Protein AF-0000000067132249 (afdb_homodimer)

InterPro domains:
  IPR003599 Immunoglobulin domain subtype [SM00409] (1-93)
  IPR007110 Immunoglobulin-like domain [PS50835] (1-91)
  IPR013106 Immunoglobulin V-set domain [PF07686] (3-87)
  IPR013783 Immunoglobulin-like fold [G3DSA:2.60.40.10] (1-95)
  IPR036179 Immunoglobulin-like domain superfamily [SSF48726] (2-93)

Foldseek 3Di:
DEADEDEQQCKDKDKDFQVQPDQFWKWKAAQVRDTQDIRNHGDDPPPQWDFPDDDNTMTMIMGGRDHQVRWDKMKMWGPDVDIDID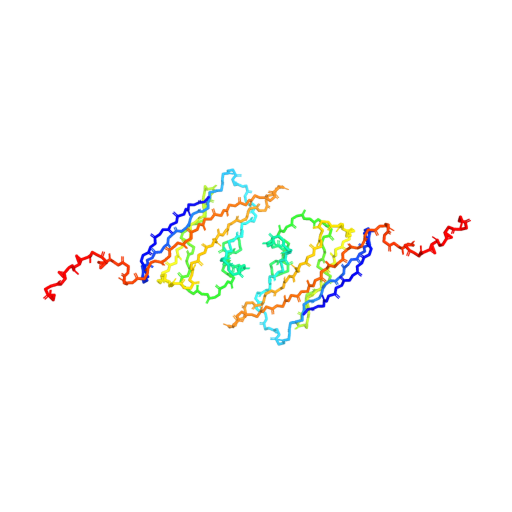IYTYHYHYVVPPPPPPPPDDD/DEADEDEQQCKDKDKDFQVQPDQFWKWKAAQVRDTQDISNHGDDPPPQWDFPDDDNTMTMIMGGRDHQVRWDKMKMWGPDPDIDIDIYTYHYHYVVPPPPPPPPPPD

Structure (mmCIF, N/CA/C/O backbone):
data_AF-0000000067132249-model_v1
#
loop_
_entity.id
_entity.type
_entity.pdbx_description
1 polymer 'Ig-like domain-containing protein'
#
loop_
_atom_site.group_PDB
_atom_site.id
_atom_site.type_symbol
_atom_site.label_atom_id
_atom_site.label_alt_id
_atom_site.label_comp_id
_atom_site.label_asym_id
_atom_site.label_entity_id
_atom_site.label_seq_id
_atom_site.pdbx_PDB_ins_code
_atom_site.Cartn_x
_atom_site.Car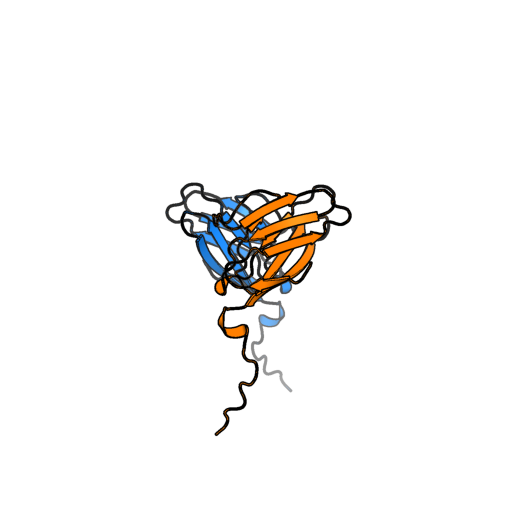tn_y
_atom_site.Cartn_z
_atom_site.occupancy
_atom_site.B_iso_or_equiv
_atom_site.auth_seq_id
_atom_site.auth_comp_id
_atom_site.auth_asym_id
_atom_site.auth_atom_id
_atom_site.pdbx_PDB_model_num
ATOM 1 N N . ALA A 1 1 ? 12.602 8.414 7.77 1 83.69 1 ALA A N 1
ATOM 2 C CA . ALA A 1 1 ? 11.516 9.391 7.77 1 83.69 1 ALA A CA 1
ATOM 3 C C . ALA A 1 1 ? 11.305 9.977 9.164 1 83.69 1 ALA A C 1
ATOM 5 O O . ALA A 1 1 ? 11.719 9.383 10.164 1 83.69 1 ALA A O 1
ATOM 6 N N . ASP A 1 2 ? 10.766 11.172 9.195 1 88.75 2 ASP A N 1
ATOM 7 C CA . ASP A 1 2 ? 10.727 11.891 10.469 1 88.75 2 ASP A CA 1
ATOM 8 C C . ASP A 1 2 ? 9.461 11.547 11.25 1 88.75 2 ASP A C 1
ATOM 10 O O . ASP A 1 2 ? 8.398 11.328 10.656 1 88.75 2 ASP A O 1
ATOM 14 N N . ASN A 1 3 ? 9.656 11.383 12.609 1 97.75 3 ASN A N 1
ATOM 15 C CA . ASN A 1 3 ? 8.508 11.328 13.508 1 97.75 3 ASN A CA 1
ATOM 16 C C . ASN A 1 3 ? 7.988 12.727 13.836 1 97.75 3 ASN A C 1
ATOM 18 O O . ASN A 1 3 ? 8.773 13.656 14.039 1 97.75 3 ASN A O 1
ATOM 22 N N . VAL A 1 4 ? 6.684 12.852 13.961 1 98.69 4 VAL A N 1
ATOM 23 C CA . VAL A 1 4 ? 6.07 14.164 14.148 1 98.69 4 VAL A CA 1
ATOM 24 C C . VAL A 1 4 ? 4.992 14.086 15.227 1 98.69 4 VAL A C 1
ATOM 26 O O . VAL A 1 4 ? 4.246 13.102 15.297 1 98.69 4 VAL A O 1
ATOM 29 N N . THR A 1 5 ? 4.945 14.984 16.109 1 98.5 5 THR A N 1
ATOM 30 C CA . THR A 1 5 ? 3.883 15.141 17.094 1 98.5 5 THR A CA 1
ATOM 31 C C . THR A 1 5 ? 3.137 16.453 16.891 1 98.5 5 THR A C 1
ATOM 33 O O . THR A 1 5 ? 3.758 17.516 16.766 1 98.5 5 THR A O 1
ATOM 36 N N . VAL A 1 6 ? 1.835 16.328 16.844 1 98.69 6 VAL A N 1
ATOM 37 C CA . VAL A 1 6 ? 1.037 17.547 16.688 1 98.69 6 VAL A CA 1
ATOM 38 C C . VAL A 1 6 ? -0.175 17.484 17.609 1 98.69 6 VAL A C 1
ATOM 40 O O . VAL A 1 6 ? -0.533 16.422 18.109 1 98.69 6 VAL A O 1
ATOM 43 N N . LEU A 1 7 ? -0.826 18.672 17.875 1 98.5 7 LEU A N 1
ATOM 44 C CA . LEU A 1 7 ? -2.117 18.703 18.547 1 98.5 7 LEU A CA 1
ATOM 45 C C . LEU A 1 7 ? -3.248 18.375 17.578 1 98.5 7 LEU A C 1
ATOM 47 O O . LEU A 1 7 ? -3.172 18.719 16.406 1 98.5 7 LEU A O 1
ATOM 51 N N . GLU A 1 8 ? -4.281 17.703 18.188 1 98.38 8 GLU A N 1
ATOM 52 C CA . GLU A 1 8 ? -5.48 17.516 17.375 1 98.38 8 GLU A CA 1
ATOM 53 C C . GLU A 1 8 ? -5.965 18.844 16.797 1 98.38 8 GLU A C 1
ATOM 55 O O . GLU A 1 8 ? -6.008 19.859 17.5 1 98.38 8 GLU A O 1
ATOM 60 N N . GLY A 1 9 ? -6.312 18.781 15.445 1 98.31 9 GLY A N 1
ATOM 61 C CA . GLY A 1 9 ? -6.785 20 14.789 1 98.31 9 GLY A CA 1
ATOM 62 C C . GLY A 1 9 ? -5.688 20.75 14.055 1 98.31 9 GLY A C 1
ATOM 63 O O . GLY A 1 9 ? -5.973 21.578 13.203 1 98.31 9 GLY A O 1
ATOM 64 N N . ASP A 1 10 ? -4.398 20.453 14.359 1 98.69 10 ASP A N 1
ATOM 65 C CA . ASP A 1 10 ? -3.275 21.141 13.734 1 98.69 10 ASP A CA 1
ATOM 66 C C . ASP A 1 10 ? -2.838 20.422 12.453 1 98.69 10 ASP A C 1
ATOM 68 O O . ASP A 1 10 ? -3.377 19.359 12.117 1 98.69 10 ASP A O 1
ATOM 72 N N . ALA A 1 11 ? -1.917 21.062 11.758 1 98.81 11 ALA A N 1
ATOM 73 C CA . ALA A 1 11 ? -1.348 20.453 10.555 1 98.81 11 ALA A CA 1
ATOM 74 C C . ALA A 1 11 ? -0.119 19.625 10.898 1 98.81 11 ALA A C 1
ATOM 76 O O . ALA A 1 11 ? 0.659 19.984 11.781 1 98.81 11 ALA A O 1
ATOM 77 N N . ALA A 1 12 ? 0.025 18.547 10.242 1 98.75 12 ALA A N 1
ATOM 78 C CA . ALA A 1 12 ? 1.216 17.703 10.32 1 98.75 12 ALA A CA 1
ATOM 79 C C . ALA A 1 12 ? 1.883 17.578 8.953 1 98.75 12 ALA A C 1
ATOM 81 O O . ALA A 1 12 ? 1.203 17.5 7.926 1 98.75 12 ALA A O 1
ATOM 82 N N . GLU A 1 13 ? 3.193 17.5 8.93 1 98.62 13 GLU A N 1
ATOM 83 C CA . GLU A 1 13 ? 3.945 17.266 7.703 1 98.62 13 GLU A CA 1
ATOM 84 C C . GLU A 1 13 ? 4.895 16.078 7.859 1 98.62 13 GLU A C 1
ATOM 86 O O . GLU A 1 13 ? 5.648 16 8.836 1 98.62 13 GLU A O 1
ATOM 91 N N . LEU A 1 14 ? 4.844 15.242 6.984 1 98.19 14 LEU A N 1
ATOM 92 C CA . LEU A 1 14 ? 5.723 14.078 6.953 1 98.19 14 LEU A CA 1
ATOM 93 C C . LEU A 1 14 ? 6.621 14.109 5.723 1 98.19 14 LEU A C 1
ATOM 95 O O . LEU A 1 14 ? 6.18 14.484 4.633 1 98.19 14 LEU A O 1
ATOM 99 N N . THR A 1 15 ? 7.852 13.688 5.91 1 97.88 15 THR A N 1
ATOM 100 C CA . THR A 1 15 ? 8.82 13.773 4.824 1 97.88 15 THR A CA 1
ATOM 101 C C . THR A 1 15 ? 9.484 12.422 4.586 1 97.88 15 THR A C 1
ATOM 103 O O . THR A 1 15 ? 9.914 11.758 5.535 1 97.88 15 THR A O 1
ATOM 106 N N . CYS A 1 16 ? 9.539 12.023 3.373 1 97 16 CYS A N 1
ATOM 107 C CA . CYS A 1 16 ? 10.367 10.914 2.895 1 97 16 CYS A CA 1
ATOM 108 C C . CYS A 1 16 ? 11.57 11.43 2.119 1 97 16 CYS A C 1
ATOM 110 O O . CYS A 1 16 ? 11.438 12.305 1.261 1 97 16 CYS A O 1
ATOM 112 N N . HIS A 1 17 ? 12.711 10.859 2.455 1 97.25 17 HIS A N 1
ATOM 113 C CA . HIS A 1 17 ? 13.93 11.289 1.781 1 97.25 17 HIS A CA 1
ATOM 114 C C . HIS A 1 17 ? 14.273 10.359 0.622 1 97.25 17 HIS A C 1
ATOM 116 O O . HIS A 1 17 ? 14.359 9.141 0.799 1 97.25 17 HIS A O 1
ATOM 122 N N . LEU A 1 18 ? 14.438 10.945 -0.596 1 95.94 18 LEU A N 1
ATOM 123 C CA . LEU A 1 18 ? 14.617 10.156 -1.811 1 95.94 18 LEU A CA 1
ATOM 124 C C . LEU A 1 18 ? 16.062 10.203 -2.279 1 95.94 18 LEU A C 1
ATOM 126 O O . LEU A 1 18 ? 16.344 10.5 -3.445 1 95.94 18 LEU A O 1
ATOM 130 N N . HIS A 1 19 ? 16.938 9.844 -1.439 1 90.25 19 HIS A N 1
ATOM 131 C CA . HIS A 1 19 ? 18.359 9.898 -1.767 1 90.25 19 HIS A CA 1
ATOM 132 C C . HIS A 1 19 ? 18.656 9.141 -3.053 1 90.25 19 HIS A C 1
ATOM 134 O O . HIS A 1 19 ? 18.484 7.918 -3.107 1 90.25 19 HIS A O 1
ATOM 140 N N . GLY A 1 20 ? 19.219 9.883 -4.125 1 89.56 20 GLY A N 1
ATOM 141 C CA . GLY A 1 20 ? 19.562 9.211 -5.371 1 89.56 20 GLY A CA 1
ATOM 142 C C . GLY A 1 20 ? 18.359 8.836 -6.203 1 89.56 20 GLY A C 1
ATOM 143 O O . GLY A 1 20 ? 18.375 7.832 -6.918 1 89.56 20 GLY A O 1
ATOM 144 N N . TYR A 1 21 ? 17.391 9.523 -6.016 1 95 21 TYR A N 1
ATOM 145 C CA . TYR A 1 21 ? 16.156 9.273 -6.746 1 95 21 TYR A CA 1
ATOM 146 C C . TYR A 1 21 ? 16.406 9.258 -8.25 1 95 21 TYR A C 1
ATOM 148 O O . TYR A 1 21 ? 17.031 10.18 -8.789 1 95 21 TYR A O 1
ATOM 156 N N . ASP A 1 22 ? 15.945 8.289 -9 1 95.25 22 ASP A N 1
ATOM 157 C CA . ASP A 1 22 ? 16.219 8.102 -10.422 1 95.25 22 ASP A CA 1
ATOM 158 C C . ASP A 1 22 ? 14.922 8.086 -11.234 1 95.25 22 ASP A C 1
ATOM 160 O O . ASP A 1 22 ? 14.891 7.566 -12.352 1 95.25 22 ASP A O 1
ATOM 164 N N . GLY A 1 23 ? 13.82 8.438 -10.688 1 95.69 23 GLY A N 1
ATOM 165 C CA . GLY A 1 23 ? 12.547 8.445 -11.391 1 95.69 23 GLY A CA 1
ATOM 166 C C . GLY A 1 23 ? 11.711 7.215 -11.109 1 95.69 23 GLY A C 1
ATOM 167 O O . GLY A 1 23 ? 10.648 7.031 -11.703 1 95.69 23 GLY A O 1
ATOM 168 N N . SER A 1 24 ? 12.227 6.422 -10.125 1 95.19 24 SER A N 1
ATOM 169 C CA . SER A 1 24 ? 11.477 5.219 -9.781 1 95.19 24 SER A CA 1
ATOM 170 C C . SER A 1 24 ? 10.156 5.57 -9.102 1 95.19 24 SER A C 1
ATOM 172 O O . SER A 1 24 ? 9.984 6.68 -8.594 1 95.19 24 SER A O 1
ATOM 174 N N . ILE A 1 25 ? 9.266 4.648 -9.117 1 96.56 25 ILE A N 1
ATOM 175 C CA . ILE A 1 25 ? 7.938 4.844 -8.539 1 96.56 25 ILE A CA 1
ATOM 176 C C . ILE A 1 25 ? 8.062 5.027 -7.027 1 96.56 25 ILE A C 1
ATOM 178 O O . ILE A 1 25 ? 8.82 4.309 -6.367 1 96.56 25 ILE A O 1
ATOM 182 N N . VAL A 1 26 ? 7.309 5.969 -6.516 1 97.62 26 VAL A N 1
ATOM 183 C CA . VAL A 1 26 ? 7.234 6.18 -5.07 1 97.62 26 VAL A CA 1
ATOM 184 C C . VAL A 1 26 ? 5.789 6.012 -4.602 1 97.62 26 VAL A C 1
ATOM 186 O O . VAL A 1 26 ? 4.863 6.559 -5.207 1 97.62 26 VAL A O 1
ATOM 189 N N . VAL A 1 27 ? 5.613 5.262 -3.539 1 98.19 27 VAL A N 1
ATOM 190 C CA . VAL A 1 27 ? 4.285 5.035 -2.973 1 98.19 27 VAL A CA 1
ATOM 191 C C . VAL A 1 27 ? 4.258 5.504 -1.52 1 98.19 27 VAL A C 1
ATOM 193 O O . VAL A 1 27 ? 5.18 5.219 -0.75 1 98.19 27 VAL A O 1
ATOM 196 N N . ILE A 1 28 ? 3.236 6.266 -1.131 1 98.38 28 ILE A N 1
ATOM 197 C CA . ILE A 1 28 ? 3.033 6.711 0.243 1 98.38 28 ILE A CA 1
ATOM 198 C C . ILE A 1 28 ? 1.812 6.016 0.838 1 98.38 28 ILE A C 1
ATOM 200 O O . ILE A 1 28 ? 0.737 6.012 0.233 1 98.38 28 ILE A O 1
ATOM 204 N N . GLN A 1 29 ? 1.984 5.465 2.027 1 98.5 29 GLN A N 1
ATOM 205 C CA . GLN A 1 29 ? 0.897 4.727 2.66 1 98.5 29 GLN A CA 1
ATOM 206 C C . GLN A 1 29 ? 0.656 5.215 4.086 1 98.5 29 GLN A C 1
ATOM 208 O O . GLN A 1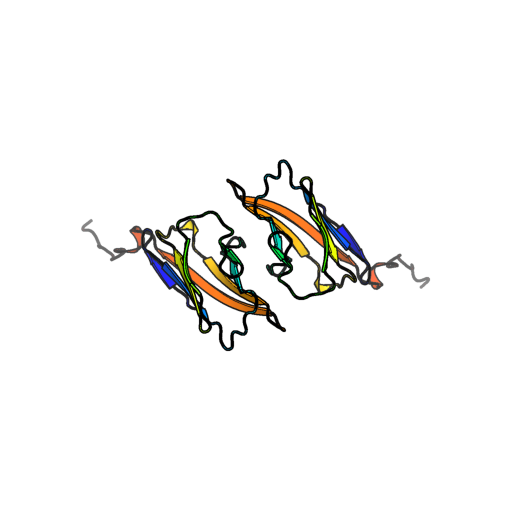 29 ? 1.596 5.613 4.777 1 98.5 29 GLN A O 1
ATOM 213 N N . ASN A 1 30 ? -0.613 5.121 4.461 1 98.19 30 ASN A N 1
ATOM 214 C CA . ASN A 1 30 ? -0.977 5.492 5.824 1 98.19 30 ASN A CA 1
ATOM 215 C C . ASN A 1 30 ? -0.987 4.281 6.75 1 98.19 30 ASN A C 1
ATOM 217 O O . ASN A 1 30 ? -0.672 3.168 6.328 1 98.19 30 ASN A O 1
ATOM 221 N N . PRO A 1 31 ? -1.273 4.52 8.023 1 97.25 31 PRO A N 1
ATOM 222 C CA . PRO A 1 31 ? -1.22 3.422 8.984 1 97.25 31 PRO A CA 1
ATOM 223 C C . PRO A 1 31 ? -2.191 2.291 8.656 1 97.25 31 PRO A C 1
ATOM 225 O O . PRO A 1 31 ? -1.951 1.138 9.016 1 97.25 31 PRO A O 1
ATOM 228 N N . ALA A 1 32 ? -3.26 2.594 7.98 1 95.5 32 ALA A N 1
ATOM 229 C CA . ALA A 1 32 ? -4.27 1.61 7.602 1 95.5 32 ALA A CA 1
ATOM 230 C C . ALA A 1 32 ? -3.877 0.888 6.316 1 95.5 32 ALA A C 1
ATOM 232 O O . ALA A 1 32 ? -4.695 0.19 5.711 1 95.5 32 ALA A O 1
ATOM 233 N N . ARG A 1 33 ? -2.699 1.09 5.848 1 94.31 33 ARG A N 1
ATOM 234 C CA . ARG A 1 33 ? -2.123 0.479 4.656 1 94.31 33 ARG A CA 1
ATOM 235 C C . ARG A 1 33 ? -2.822 0.975 3.395 1 94.31 33 ARG A C 1
ATOM 237 O O . ARG A 1 33 ? -2.789 0.31 2.357 1 94.31 33 ARG A O 1
ATOM 244 N N . GLN A 1 34 ? -3.482 2.027 3.502 1 97.06 34 GLN A N 1
ATOM 245 C CA . GLN A 1 34 ? -4.074 2.648 2.322 1 97.06 34 GLN A CA 1
ATOM 246 C C . GLN A 1 34 ? -3.055 3.516 1.589 1 97.06 34 GLN A C 1
ATOM 248 O O . GLN A 1 34 ? -2.27 4.227 2.219 1 97.06 34 GLN A O 1
ATOM 253 N N . THR A 1 35 ? -3.07 3.393 0.295 1 98 35 THR A N 1
ATOM 254 C CA . THR A 1 35 ? -2.195 4.238 -0.508 1 98 35 THR A CA 1
ATOM 255 C C . THR A 1 35 ? -2.715 5.672 -0.542 1 98 35 THR A C 1
ATOM 257 O O . THR A 1 35 ? -3.832 5.926 -0.998 1 98 35 THR A O 1
ATOM 260 N N . LEU A 1 36 ? -1.897 6.559 -0.075 1 97.88 36 LEU A N 1
ATOM 261 C CA . LEU A 1 36 ? -2.229 7.977 -0.155 1 97.88 36 LEU A CA 1
ATOM 262 C C . LEU A 1 36 ? -1.89 8.539 -1.532 1 97.88 36 LEU A C 1
ATOM 264 O O . LEU A 1 36 ? -2.746 9.133 -2.193 1 97.88 36 LEU A O 1
ATOM 268 N N . PHE A 1 37 ? -0.638 8.297 -2.008 1 97.94 37 PHE A N 1
ATOM 269 C CA . PHE A 1 37 ? -0.147 8.75 -3.303 1 97.94 37 PHE A CA 1
ATOM 270 C C . PHE A 1 37 ? 0.686 7.668 -3.979 1 97.94 37 PHE A C 1
ATOM 272 O O . PHE A 1 37 ? 1.464 6.977 -3.32 1 97.94 37 PHE A O 1
ATOM 279 N N . PHE A 1 38 ? 0.546 7.512 -5.223 1 98.12 38 PHE A N 1
ATOM 280 C CA . PHE A 1 38 ? 1.348 6.66 -6.094 1 98.12 38 PHE A CA 1
ATOM 281 C C . PHE A 1 38 ? 2.07 7.488 -7.145 1 98.12 38 PHE A C 1
ATOM 283 O O . PHE A 1 38 ? 1.452 7.965 -8.102 1 98.12 38 PHE A O 1
ATOM 290 N N . ASN A 1 39 ? 3.307 7.582 -6.934 1 97.56 39 ASN A N 1
ATOM 291 C CA . ASN A 1 39 ? 4.133 8.344 -7.859 1 97.56 39 ASN A CA 1
ATOM 292 C C . ASN A 1 39 ? 3.559 9.734 -8.109 1 97.56 39 ASN A C 1
ATOM 294 O O . ASN A 1 39 ? 3.453 10.172 -9.258 1 97.56 39 ASN A O 1
ATOM 298 N N . GLY A 1 40 ? 3.09 10.383 -7.047 1 96.62 40 GLY A N 1
ATOM 299 C CA . GLY A 1 40 ? 2.592 11.75 -7.117 1 96.62 40 GLY A CA 1
ATOM 300 C C . GLY A 1 40 ? 1.102 11.828 -7.387 1 96.62 40 GLY A C 1
ATOM 301 O O . GLY A 1 40 ? 0.492 12.891 -7.234 1 96.62 40 GLY A O 1
ATOM 302 N N . THR A 1 41 ? 0.502 10.766 -7.758 1 94.5 41 THR A N 1
ATOM 303 C CA . THR A 1 41 ? -0.926 10.727 -8.055 1 94.5 41 THR A CA 1
ATOM 304 C C . THR A 1 41 ? -1.723 10.328 -6.812 1 94.5 41 THR A C 1
ATOM 306 O O . THR A 1 41 ? -1.407 9.328 -6.16 1 94.5 41 THR A O 1
ATOM 309 N N . ARG A 1 42 ? -2.814 11.086 -6.566 1 95.69 42 ARG A N 1
ATOM 310 C CA . ARG A 1 42 ? -3.646 10.812 -5.402 1 95.69 42 ARG A CA 1
ATOM 311 C C . ARG A 1 42 ? -4.457 9.531 -5.594 1 95.69 42 ARG A C 1
ATOM 313 O O . ARG A 1 42 ? -5.145 9.375 -6.602 1 95.69 42 ARG A O 1
ATOM 320 N N . ALA A 1 43 ? -4.383 8.664 -4.621 1 95.81 43 ALA A N 1
ATOM 321 C CA . ALA A 1 43 ? -5.219 7.465 -4.641 1 95.81 43 ALA A CA 1
ATOM 322 C C . ALA A 1 43 ? -6.402 7.609 -3.689 1 95.81 43 ALA A C 1
ATOM 324 O O . ALA A 1 43 ? -7.559 7.488 -4.105 1 95.81 43 ALA A O 1
ATOM 325 N N . LEU A 1 44 ? -6.07 7.848 -2.398 1 95.94 44 LEU A N 1
ATOM 326 C CA . LEU A 1 44 ? -7.113 8.016 -1.392 1 95.94 44 LEU A CA 1
ATOM 327 C C . LEU A 1 44 ? -7.785 9.375 -1.524 1 95.94 44 LEU A C 1
ATOM 329 O O . LEU A 1 44 ? -7.109 10.406 -1.534 1 95.94 44 LEU A O 1
ATOM 333 N N . LYS A 1 45 ? -9.102 9.461 -1.55 1 93.06 45 LYS A N 1
ATOM 334 C CA . LYS A 1 45 ? -9.836 10.711 -1.754 1 93.06 45 LYS A CA 1
ATOM 335 C C . LYS A 1 45 ? -10.055 11.438 -0.433 1 93.06 45 LYS A C 1
ATOM 337 O O . LYS A 1 45 ? -11.164 11.891 -0.144 1 93.06 45 LYS A O 1
ATOM 342 N N . ASP A 1 46 ? -9.148 11.453 0.416 1 95.62 46 ASP A N 1
ATOM 343 C CA . ASP A 1 46 ? -9.125 12.289 1.614 1 95.62 46 ASP A CA 1
ATOM 344 C C . ASP A 1 46 ? -8.398 13.602 1.355 1 95.62 46 ASP A C 1
ATOM 346 O O . ASP A 1 46 ? -7.164 13.648 1.344 1 95.62 46 ASP A O 1
ATOM 350 N N . GLU A 1 47 ? -9.164 14.68 1.185 1 95.62 47 GLU A N 1
ATOM 351 C CA . GLU A 1 47 ? -8.648 15.969 0.723 1 95.62 47 GLU A CA 1
ATOM 352 C C . GLU A 1 47 ? -7.762 16.609 1.782 1 95.62 47 GLU A C 1
ATOM 354 O O . GLU A 1 47 ? -7.047 17.578 1.496 1 95.62 47 GLU A O 1
ATOM 359 N N . ARG A 1 48 ? -7.77 16.078 2.961 1 98.62 48 ARG A N 1
ATOM 360 C CA . ARG A 1 48 ? -6.918 16.641 4.004 1 98.62 48 ARG A CA 1
ATOM 361 C C . ARG A 1 48 ? -5.445 16.391 3.703 1 98.62 48 ARG A C 1
ATOM 363 O O . ARG A 1 48 ? -4.578 17.141 4.152 1 98.62 48 ARG A O 1
ATOM 370 N N . PHE A 1 49 ? -5.145 15.336 2.994 1 98.56 49 PHE A N 1
ATOM 371 C CA . PHE A 1 49 ? -3.771 15.055 2.594 1 98.56 49 PHE A CA 1
ATOM 372 C C . PHE A 1 49 ? -3.404 15.844 1.341 1 98.56 49 PHE A C 1
ATOM 374 O O . PHE A 1 49 ? -4.152 15.844 0.36 1 98.56 49 PHE A O 1
ATOM 381 N N . GLN A 1 50 ? -2.287 16.5 1.402 1 98.62 50 GLN A N 1
ATOM 382 C CA . GLN A 1 50 ? -1.77 17.25 0.257 1 98.62 50 GLN A CA 1
ATOM 383 C C . GLN A 1 50 ? -0.301 16.922 0.007 1 98.62 50 GLN A C 1
ATOM 385 O O . GLN A 1 50 ? 0.497 16.859 0.945 1 98.62 50 GLN A O 1
ATOM 390 N N . LEU A 1 51 ? 0.022 16.625 -1.202 1 98.5 51 LEU A N 1
ATOM 391 C CA . LEU A 1 51 ? 1.423 16.5 -1.589 1 98.5 51 LEU A CA 1
ATOM 392 C C . LEU A 1 51 ? 2.07 17.859 -1.768 1 98.5 51 LEU A C 1
ATOM 394 O O . LEU A 1 51 ? 1.862 18.516 -2.789 1 98.5 51 LEU A O 1
ATOM 398 N N . LEU A 1 52 ? 2.865 18.234 -0.833 1 98.56 52 LEU A N 1
ATOM 399 C CA . LEU A 1 52 ? 3.459 19.562 -0.845 1 98.56 52 LEU A CA 1
ATOM 400 C C . LEU A 1 52 ? 4.66 19.625 -1.784 1 98.56 52 LEU A C 1
ATOM 402 O O . LEU A 1 52 ? 4.957 20.672 -2.359 1 98.56 52 LEU A O 1
ATOM 406 N N . GLU A 1 53 ? 5.344 18.516 -1.813 1 98.31 53 GLU A N 1
ATOM 407 C CA . GLU A 1 53 ? 6.574 18.453 -2.592 1 98.31 53 GLU A CA 1
ATOM 408 C C . GLU A 1 53 ? 6.848 17.031 -3.078 1 98.31 53 GLU A C 1
ATOM 410 O O . GLU A 1 53 ? 6.637 16.062 -2.342 1 98.31 53 GLU A O 1
ATOM 415 N N . PHE A 1 54 ? 7.285 16.906 -4.258 1 98.25 54 PHE A N 1
ATOM 416 C CA . PHE A 1 54 ? 7.855 15.695 -4.848 1 98.25 54 PHE A CA 1
ATOM 417 C C . PHE A 1 54 ? 9.031 16.047 -5.758 1 98.25 54 PHE A C 1
ATOM 419 O O . PHE A 1 54 ? 8.836 16.422 -6.91 1 98.25 54 PHE A O 1
ATOM 426 N N . SER A 1 55 ? 10.188 15.82 -5.301 1 97.19 55 SER A N 1
ATOM 427 C CA . SER A 1 55 ? 11.391 16.219 -6.02 1 97.19 55 SER A CA 1
ATOM 428 C C . SER A 1 55 ? 12.438 15.109 -6.004 1 97.19 55 SER A C 1
ATOM 430 O O . SER A 1 55 ? 12.164 13.992 -5.555 1 97.19 55 SER A O 1
ATOM 432 N N . ARG A 1 56 ? 13.594 15.398 -6.512 1 96.38 56 ARG A N 1
ATOM 433 C CA . ARG A 1 56 ? 14.672 14.422 -6.559 1 96.38 56 ARG A CA 1
ATOM 434 C C . ARG A 1 56 ? 15.219 14.141 -5.16 1 96.38 56 ARG A C 1
ATOM 436 O O . ARG A 1 56 ? 15.898 13.141 -4.941 1 96.38 56 ARG A O 1
ATOM 443 N N . ARG A 1 57 ? 14.891 15.05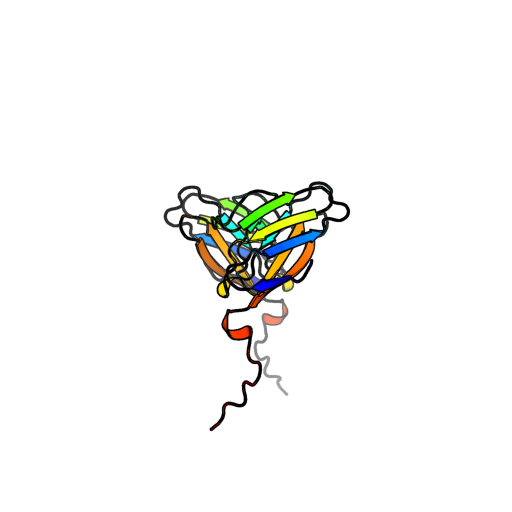5 -4.195 1 96.69 57 ARG A N 1
ATOM 444 C CA . ARG A 1 57 ? 15.516 14.945 -2.879 1 96.69 57 ARG A CA 1
ATOM 445 C C . ARG A 1 57 ? 14.531 14.406 -1.851 1 96.69 57 ARG A C 1
ATOM 447 O O . ARG A 1 57 ? 14.922 13.695 -0.923 1 96.69 57 ARG A O 1
ATOM 454 N N . ARG A 1 58 ? 13.203 14.75 -2.021 1 97.38 58 ARG A N 1
ATOM 455 C CA . ARG A 1 58 ? 12.273 14.336 -0.971 1 97.38 58 ARG A CA 1
ATOM 456 C C . ARG A 1 58 ? 10.836 14.414 -1.457 1 97.38 58 ARG A C 1
ATOM 458 O O . ARG A 1 58 ? 10.547 15.023 -2.488 1 97.38 58 ARG A O 1
ATOM 465 N N . LEU A 1 59 ? 10.047 13.773 -0.732 1 97.56 59 LEU A N 1
ATOM 466 C CA . LEU A 1 59 ? 8.602 13.875 -0.815 1 97.56 59 LEU A CA 1
ATOM 467 C C . LEU A 1 59 ? 8.008 14.352 0.509 1 97.56 59 LEU A C 1
ATOM 469 O O . LEU A 1 59 ? 8.344 13.82 1.568 1 97.56 59 LEU A O 1
ATOM 473 N N . ARG A 1 60 ? 7.109 15.359 0.459 1 98.38 60 ARG A N 1
ATOM 474 C CA . ARG A 1 60 ? 6.465 15.914 1.649 1 98.38 60 ARG A CA 1
ATOM 475 C C . ARG A 1 60 ? 4.949 15.859 1.525 1 98.38 60 ARG A C 1
ATOM 477 O O . ARG A 1 60 ? 4.383 16.328 0.533 1 98.38 60 ARG A O 1
ATOM 484 N N . VAL A 1 61 ? 4.359 15.375 2.539 1 98.62 61 VAL A N 1
ATOM 485 C CA . VAL A 1 61 ? 2.902 15.289 2.617 1 98.62 61 VAL A CA 1
ATOM 486 C C . VAL A 1 61 ? 2.402 16.094 3.814 1 98.62 61 VAL A C 1
ATOM 488 O O . VAL A 1 61 ? 2.99 16.047 4.898 1 98.62 61 VAL A O 1
ATOM 491 N N . ARG A 1 62 ? 1.32 16.812 3.592 1 98.81 62 ARG A N 1
ATOM 492 C CA . ARG A 1 62 ? 0.674 17.531 4.68 1 98.81 62 ARG A CA 1
ATOM 493 C C . ARG A 1 62 ? -0.698 16.953 4.992 1 98.81 62 ARG A C 1
ATOM 495 O O . ARG A 1 62 ? -1.454 16.609 4.082 1 98.81 62 ARG A O 1
ATOM 502 N N . LEU A 1 63 ? -0.938 16.766 6.258 1 98.88 63 LEU A N 1
ATOM 503 C CA . LEU A 1 63 ? -2.252 16.406 6.781 1 98.88 63 LEU A CA 1
ATOM 504 C C . LEU A 1 63 ? -2.846 17.562 7.59 1 98.88 63 LEU A C 1
ATOM 506 O O . LEU A 1 63 ? -2.273 17.969 8.602 1 98.88 63 LEU A O 1
ATOM 510 N N . SER A 1 64 ? -4.055 18.078 7.172 1 98.81 64 SER A N 1
ATOM 511 C CA . SER A 1 64 ? -4.664 19.188 7.891 1 98.81 64 SER A CA 1
ATOM 512 C C . SER A 1 64 ? -6.184 19.188 7.727 1 98.81 64 SER A C 1
ATOM 514 O O . SER A 1 64 ? -6.688 19.312 6.605 1 98.81 64 SER A O 1
ATOM 516 N N . PRO A 1 65 ? -6.891 19.141 8.781 1 98.75 65 PRO A N 1
ATOM 517 C CA . PRO A 1 65 ? -6.406 19 10.156 1 98.75 65 PRO A CA 1
ATOM 518 C C . PRO A 1 65 ? -6.09 17.547 10.523 1 98.75 65 PRO A C 1
ATOM 520 O O . PRO A 1 65 ? -6.664 16.625 9.945 1 98.75 65 PRO A O 1
ATOM 523 N N . ALA A 1 66 ? -5.23 17.453 11.453 1 98.88 66 ALA A N 1
ATOM 524 C CA . ALA A 1 66 ? -4.961 16.125 12.008 1 98.88 66 ALA A CA 1
ATOM 525 C C . ALA A 1 66 ? -6.035 15.719 13.008 1 98.88 66 ALA A C 1
ATOM 527 O O . ALA A 1 66 ? -6.512 16.547 13.789 1 98.88 66 ALA A O 1
ATOM 528 N N . ARG A 1 67 ? -6.422 14.477 13.055 1 98.56 67 ARG A N 1
ATOM 529 C CA . ARG A 1 67 ? -7.332 13.898 14.039 1 98.56 67 ARG A CA 1
ATOM 530 C C . ARG A 1 67 ? -6.652 12.766 14.812 1 98.56 67 ARG A C 1
ATOM 532 O O . ARG A 1 67 ? -5.641 12.227 14.367 1 98.56 67 ARG A O 1
ATOM 539 N N . LEU A 1 68 ? -7.207 12.406 15.93 1 98.56 68 LEU A N 1
ATOM 540 C CA . LEU A 1 68 ? -6.652 11.328 16.734 1 98.56 68 LEU A CA 1
ATOM 541 C C . LEU A 1 68 ? -6.582 10.031 15.938 1 98.56 68 LEU A C 1
ATOM 543 O O . LEU A 1 68 ? -5.652 9.242 16.109 1 98.56 68 LEU A O 1
ATOM 547 N N . GLU A 1 69 ? -7.484 9.773 15.008 1 98 69 GLU A N 1
ATOM 548 C CA . GLU A 1 69 ? -7.578 8.531 14.234 1 98 69 GLU A CA 1
ATOM 549 C C . GLU A 1 69 ? -6.453 8.43 13.211 1 98 69 GLU A C 1
ATOM 551 O O . GLU A 1 69 ? -6.199 7.355 12.664 1 98 69 GLU A O 1
ATOM 556 N N . ASP A 1 70 ? -5.797 9.57 12.938 1 98.5 70 ASP A N 1
ATOM 557 C CA . ASP A 1 70 ? -4.734 9.602 11.938 1 98.5 70 ASP A CA 1
ATOM 558 C C . ASP A 1 70 ? -3.42 9.086 12.516 1 98.5 70 ASP A C 1
ATOM 560 O O . ASP A 1 70 ? -2.443 8.906 11.789 1 98.5 70 ASP A O 1
ATOM 564 N N . GLU A 1 71 ? -3.352 8.852 13.781 1 98.69 71 GLU A N 1
ATOM 565 C CA . GLU A 1 71 ? -2.113 8.469 14.453 1 98.69 71 GLU A CA 1
ATOM 566 C C . GLU A 1 71 ? -1.596 7.133 13.93 1 98.69 71 GLU A C 1
ATOM 568 O O . GLU A 1 71 ? -2.383 6.246 13.602 1 98.69 71 GLU A O 1
ATOM 573 N N . GLY A 1 72 ? -0.252 7.043 13.906 1 98.62 72 GLY A N 1
ATOM 574 C CA . GLY A 1 72 ? 0.357 5.777 13.539 1 98.62 72 GLY A CA 1
ATOM 575 C C . GLY A 1 72 ? 1.52 5.93 12.578 1 98.62 72 GLY A C 1
ATOM 576 O O . GLY A 1 72 ? 2.115 7.004 12.484 1 98.62 72 GLY A O 1
ATOM 577 N N . GLY A 1 73 ? 1.926 4.863 11.977 1 98.5 73 GLY A N 1
ATOM 578 C CA . GLY A 1 73 ? 3.082 4.832 11.094 1 98.5 73 GLY A CA 1
ATOM 579 C C . GLY A 1 73 ? 2.727 5.047 9.633 1 98.5 73 GLY A C 1
ATOM 580 O O . GLY A 1 73 ? 1.984 4.258 9.047 1 98.5 73 GLY A O 1
ATOM 581 N N . TYR A 1 74 ? 3.279 6.047 9.133 1 98.5 74 TYR A N 1
ATOM 582 C CA . TYR A 1 74 ? 3.215 6.297 7.699 1 98.5 74 TYR A CA 1
ATOM 583 C C . TYR A 1 74 ? 4.5 5.852 7.012 1 98.5 74 TYR A C 1
ATOM 585 O O . TYR A 1 74 ? 5.566 5.82 7.629 1 98.5 74 TYR A O 1
ATOM 593 N N . SER A 1 75 ? 4.34 5.535 5.73 1 98 75 SER A N 1
ATOM 594 C CA . SER A 1 75 ? 5.547 5.031 5.082 1 98 75 SER A CA 1
ATOM 595 C C . SER A 1 75 ? 5.598 5.449 3.615 1 98 75 SER A C 1
ATOM 597 O O . SER A 1 75 ? 4.566 5.75 3.012 1 98 75 SER A O 1
ATOM 599 N N . CYS A 1 76 ? 6.777 5.469 3.141 1 97.56 76 CYS A N 1
ATOM 600 C CA . CYS A 1 76 ? 6.996 5.598 1.704 1 97.56 76 CYS A CA 1
ATOM 601 C C . CYS A 1 76 ? 7.891 4.48 1.184 1 97.56 76 CYS A C 1
ATOM 603 O O . CYS A 1 76 ? 8.734 3.963 1.916 1 97.56 76 CYS A O 1
ATOM 605 N N . GLN A 1 77 ? 7.602 4.055 0.038 1 96.31 77 GLN A N 1
ATOM 606 C CA . GLN A 1 77 ? 8.352 3.006 -0.643 1 96.31 77 GLN A CA 1
ATOM 607 C C . GLN A 1 77 ? 8.852 3.48 -2.004 1 96.31 77 GLN A C 1
ATOM 609 O O . GLN A 1 77 ? 8.086 4.047 -2.789 1 96.31 77 GLN A O 1
ATOM 614 N N . LEU A 1 78 ? 10.109 3.309 -2.197 1 96.38 78 LEU A N 1
ATOM 615 C CA . LEU A 1 78 ? 10.734 3.58 -3.486 1 96.38 78 LEU A CA 1
ATOM 616 C C . LEU A 1 78 ? 11.016 2.283 -4.238 1 96.38 78 LEU A C 1
ATOM 618 O O . LEU A 1 78 ? 11.789 1.445 -3.773 1 96.38 78 LEU A O 1
ATOM 622 N N . TYR A 1 79 ? 10.352 2.186 -5.402 1 95.75 79 TYR A N 1
ATOM 623 C CA . TYR A 1 79 ? 10.445 0.943 -6.16 1 95.75 79 TYR A CA 1
ATOM 624 C C . TYR A 1 79 ? 11.547 1.023 -7.207 1 95.75 79 TYR A C 1
ATOM 626 O O . TYR A 1 79 ? 11.289 0.926 -8.406 1 95.75 79 TYR A O 1
ATOM 634 N N . GLY A 1 80 ? 12.766 1.132 -6.723 1 90.31 80 GLY A N 1
ATOM 635 C CA . GLY A 1 80 ? 13.93 1.048 -7.59 1 90.31 80 GLY A CA 1
ATOM 636 C C . GLY A 1 80 ? 14.305 -0.378 -7.949 1 90.31 80 GLY A C 1
ATOM 637 O O . GLY A 1 80 ? 13.438 -1.252 -8.023 1 90.31 80 GLY A O 1
ATOM 638 N N . GLU A 1 81 ? 15.586 -0.631 -8.242 1 87.19 81 GLU A N 1
ATOM 639 C CA . GLU A 1 81 ? 16.062 -1.997 -8.438 1 87.19 81 GLU A CA 1
ATOM 640 C C . GLU A 1 81 ? 15.812 -2.852 -7.195 1 87.19 81 GLU A C 1
ATOM 642 O O . GLU A 1 81 ? 15.406 -4.008 -7.309 1 87.19 81 GLU A O 1
ATOM 647 N N . ASP A 1 82 ? 15.992 -2.164 -6.133 1 88.62 82 ASP A N 1
ATOM 648 C CA . ASP A 1 82 ? 15.555 -2.705 -4.852 1 88.62 82 ASP A CA 1
ATOM 649 C C . ASP A 1 82 ? 14.539 -1.779 -4.18 1 88.62 82 ASP A C 1
ATOM 651 O O . ASP A 1 82 ? 14.641 -0.555 -4.297 1 88.62 82 ASP A O 1
ATOM 655 N N . THR A 1 83 ? 13.578 -2.5 -3.602 1 91.44 83 THR A N 1
ATOM 656 C CA . THR A 1 83 ? 12.586 -1.696 -2.889 1 91.44 83 THR A CA 1
ATOM 657 C C . THR A 1 83 ? 13.188 -1.124 -1.604 1 91.44 83 THR A C 1
ATOM 659 O O . THR A 1 83 ? 13.805 -1.848 -0.825 1 91.44 83 THR A O 1
ATOM 662 N N . ARG A 1 84 ? 13.141 0.237 -1.511 1 94.44 84 ARG A N 1
ATOM 663 C CA . ARG A 1 84 ? 13.539 0.908 -0.276 1 94.44 84 ARG A CA 1
ATOM 664 C C . ARG A 1 84 ? 12.32 1.407 0.491 1 94.44 84 ARG A C 1
ATOM 666 O O . ARG A 1 84 ? 11.367 1.909 -0.107 1 94.44 84 ARG A O 1
ATOM 673 N N . HIS A 1 85 ? 12.398 1.287 1.812 1 95.12 85 HIS A N 1
ATOM 674 C CA . HIS A 1 85 ? 11.289 1.648 2.686 1 95.12 85 HIS A CA 1
ATOM 675 C C . HIS A 1 85 ? 11.727 2.654 3.744 1 95.12 85 HIS A C 1
ATOM 677 O O . HIS A 1 85 ? 12.812 2.529 4.312 1 95.12 85 HIS A O 1
ATOM 683 N N . GLN A 1 86 ? 10.969 3.643 3.916 1 97.19 86 GLN A N 1
ATOM 684 C CA . GLN A 1 86 ? 11.102 4.57 5.031 1 97.19 86 GLN A CA 1
ATOM 685 C C . GLN A 1 86 ? 9.773 4.742 5.773 1 97.19 86 GLN A C 1
ATOM 687 O O . GLN A 1 86 ? 8.711 4.797 5.148 1 97.19 86 GLN A O 1
ATOM 692 N N . SER A 1 87 ? 9.82 4.875 7.078 1 97.75 87 SER A N 1
ATOM 693 C CA . SER A 1 87 ? 8.617 5.055 7.883 1 97.75 87 SER A CA 1
ATOM 694 C C . SER A 1 87 ? 8.812 6.148 8.93 1 97.75 87 SER A C 1
ATOM 696 O O . SER A 1 87 ? 9.922 6.371 9.406 1 97.75 87 SER A O 1
ATOM 698 N N . GLY A 1 88 ? 7.734 6.84 9.242 1 98.12 88 GLY A N 1
ATOM 699 C CA . GLY A 1 88 ? 7.664 7.832 10.305 1 98.12 88 GLY A CA 1
ATOM 700 C C . GLY A 1 88 ? 6.355 7.789 11.07 1 98.12 88 GLY A C 1
ATOM 701 O O . GLY A 1 88 ? 5.293 7.551 10.484 1 98.12 88 GLY A O 1
ATOM 702 N N . ALA A 1 89 ? 6.453 8.109 12.32 1 98.62 89 ALA A N 1
ATOM 703 C CA . ALA A 1 89 ? 5.266 8.062 13.172 1 98.62 89 ALA A CA 1
ATOM 704 C C . ALA A 1 89 ? 4.633 9.438 13.312 1 98.62 89 ALA A C 1
ATOM 706 O O . ALA A 1 89 ? 5.332 10.438 13.461 1 98.62 89 ALA A O 1
ATOM 707 N N . LEU A 1 90 ? 3.318 9.438 13.203 1 98.88 90 LEU A N 1
ATOM 708 C CA . LEU A 1 90 ? 2.537 10.609 13.586 1 98.88 90 LEU A CA 1
ATOM 709 C C . LEU A 1 90 ? 1.865 10.406 14.938 1 98.88 90 LEU A C 1
ATOM 711 O O . LEU A 1 90 ? 1.111 9.445 15.117 1 98.88 90 LEU A O 1
ATOM 715 N N . THR A 1 91 ? 2.184 11.25 15.906 1 98.75 91 THR A N 1
ATOM 716 C CA . THR A 1 91 ? 1.477 11.305 17.172 1 98.75 91 THR A CA 1
ATOM 717 C C . THR A 1 91 ? 0.538 12.508 17.219 1 98.75 91 THR A C 1
ATOM 719 O O . THR A 1 91 ? 0.945 13.633 16.922 1 98.75 91 THR A O 1
ATOM 722 N N . VAL A 1 92 ? -0.707 12.234 17.5 1 98.69 92 VAL A N 1
ATOM 723 C CA . VAL A 1 92 ? -1.692 13.297 17.625 1 98.69 92 VAL A CA 1
ATOM 724 C C . VAL A 1 92 ? -2.16 13.398 19.078 1 98.69 92 VAL A C 1
ATOM 726 O O . VAL A 1 92 ? -2.723 12.445 19.625 1 98.69 92 VAL A O 1
ATOM 729 N N . LEU A 1 93 ? -1.932 14.586 19.703 1 98.06 93 LEU A N 1
ATOM 730 C CA . LEU A 1 93 ? -2.305 14.805 21.094 1 98.06 93 LEU A CA 1
ATOM 731 C C . LEU A 1 93 ? -3.674 15.477 21.188 1 98.06 93 LEU A C 1
ATOM 733 O O . LEU A 1 93 ? -3.951 16.438 20.484 1 98.06 93 LEU A O 1
ATOM 737 N N . GLY A 1 94 ? -4.547 14.984 22.047 1 94.31 94 GLY A N 1
ATOM 738 C CA . GLY A 1 94 ? -5.855 15.578 22.266 1 94.31 94 GLY A CA 1
ATOM 739 C C . GLY A 1 94 ? -5.812 16.766 23.203 1 94.31 94 GLY A C 1
ATOM 740 O O . GLY A 1 94 ? -4.777 17.062 23.797 1 94.31 94 GLY A O 1
ATOM 741 N N . GLU A 1 95 ? -6.77 17.812 23.359 1 80.06 95 GLU A N 1
ATOM 742 C CA . GLU A 1 95 ? -6.859 18.984 24.219 1 80.06 95 GLU A CA 1
ATOM 743 C C . GLU A 1 95 ? -6.434 18.656 25.656 1 80.06 95 GLU A C 1
ATOM 745 O O . GLU A 1 95 ? -5.832 19.484 26.328 1 80.06 95 GLU A O 1
ATOM 750 N N . GLY A 1 96 ? -7.035 17.531 26.25 1 65.06 96 GLY A N 1
ATOM 751 C CA . GLY A 1 96 ? -6.797 17.359 27.672 1 65.06 96 GLY A CA 1
ATOM 752 C C . GLY A 1 96 ? -5.332 17.172 28.016 1 65.06 96 GLY A C 1
ATOM 753 O O . GLY A 1 96 ? -4.965 17.125 29.188 1 65.06 96 GLY A O 1
ATOM 754 N N . HIS A 1 97 ? -4.637 16.891 27.109 1 59.25 97 HIS A N 1
ATOM 755 C CA . HIS A 1 97 ? -3.252 16.609 27.469 1 59.25 97 HIS A CA 1
ATOM 756 C C . HIS A 1 97 ? -2.488 17.891 27.766 1 59.25 97 HIS A C 1
ATOM 758 O O . HIS A 1 97 ? -1.283 17.844 28.031 1 59.25 97 HIS A O 1
ATOM 764 N N . GLY A 1 98 ? -3.082 19.062 27.516 1 49 98 GLY A N 1
ATOM 765 C CA . GLY A 1 98 ? -2.299 20.172 28.062 1 49 98 GLY A CA 1
ATOM 766 C C . GLY A 1 98 ? -1.957 20 29.531 1 49 98 GLY A C 1
ATOM 767 O O . GLY A 1 98 ? -0.781 19.953 29.891 1 49 98 GLY A O 1
ATOM 768 N N . ASP A 1 99 ? -2.893 20.812 30.578 1 46.94 99 ASP A N 1
ATOM 769 C CA . ASP A 1 99 ? -2.629 21.25 31.938 1 46.94 99 ASP A CA 1
ATOM 770 C C . ASP A 1 99 ? -2.695 20.078 32.906 1 46.94 99 ASP A C 1
ATOM 772 O O . ASP A 1 99 ? -3.758 19.781 33.469 1 46.94 99 ASP A O 1
ATOM 776 N N . SER A 1 100 ? -2.572 18.922 32.594 1 46.72 100 SER A N 1
ATOM 777 C CA . SER A 1 100 ? -2.471 18.141 33.844 1 46.72 100 SER A CA 1
ATOM 778 C C . SER A 1 100 ? -1.503 18.781 34.812 1 46.72 100 SER A C 1
ATOM 780 O O . SER A 1 100 ? -0.414 18.25 35.062 1 46.72 100 SER A O 1
ATOM 782 N N . GLY A 1 101 ? -1.098 19.984 34.594 1 41.34 101 GLY A N 1
ATOM 783 C CA . GLY A 1 101 ? -0.557 20.5 35.844 1 41.34 101 GLY A CA 1
ATOM 784 C C . GLY A 1 101 ? -1.477 20.25 37.031 1 41.34 101 GLY A C 1
ATOM 785 O O . GLY A 1 101 ? -2.699 20.234 36.875 1 41.34 101 GLY A O 1
ATOM 786 N N . GLY A 1 102 ? -1.117 19.406 38.031 1 42.12 102 GLY A N 1
ATOM 787 C CA . GLY A 1 102 ? -1.577 19.25 39.406 1 42.12 102 GLY A CA 1
ATOM 788 C C . GLY A 1 102 ? -2.156 20.516 40 1 42.12 102 GLY A C 1
ATOM 789 O O . GLY A 1 102 ? -1.418 21.453 40.312 1 42.12 102 GLY A O 1
ATOM 790 N N . GLN A 1 103 ? -3.082 21.156 39.5 1 36.84 103 GLN A N 1
ATOM 791 C CA . GLN A 1 103 ? -3.832 21.969 40.438 1 36.84 103 GLN A CA 1
ATOM 792 C C . GLN A 1 103 ? -4.32 21.125 41.625 1 36.84 103 GLN A C 1
ATOM 794 O O . GLN A 1 103 ? -5.086 20.188 41.438 1 36.84 103 GLN A O 1
ATOM 799 N N . ARG A 1 104 ? -3.428 20.797 42.781 1 39.16 104 ARG A N 1
ATOM 800 C CA . ARG A 1 104 ? -3.811 20.656 44.188 1 39.16 104 ARG A CA 1
ATOM 801 C C . ARG A 1 104 ? -5 21.547 44.531 1 39.16 104 ARG A C 1
ATOM 803 O O . ARG A 1 104 ? -4.879 22.766 44.531 1 39.16 104 ARG A O 1
ATOM 810 N N . GLY A 1 105 ? -6.082 21.531 44.062 1 35.16 105 GLY A N 1
ATOM 811 C CA . GLY A 1 105 ? -7.234 22.141 44.688 1 35.16 105 GLY A CA 1
ATOM 812 C C . GLY A 1 105 ? -7.242 21.969 46.219 1 35.16 105 GLY A C 1
ATOM 813 O O . GLY A 1 105 ? -6.555 21.094 46.75 1 35.16 105 GLY A O 1
ATOM 814 N N . ARG A 1 106 ? -7.68 23.016 47.031 1 32.75 106 ARG A N 1
ATOM 815 C CA . ARG A 1 106 ? -8.297 23.391 48.312 1 32.75 106 ARG A CA 1
ATOM 816 C C . ARG A 1 106 ? -9.461 22.469 48.625 1 32.75 106 ARG A C 1
ATOM 818 O O . ARG A 1 106 ? -10.125 22.641 49.656 1 32.75 106 ARG A O 1
ATOM 825 N N . TRP A 1 107 ? -9.375 21.188 48.406 1 27.86 107 TRP A N 1
ATOM 826 C CA . TRP A 1 107 ? -10.289 20.688 49.438 1 27.86 107 TRP A CA 1
ATOM 827 C C . TRP A 1 107 ? -9.594 20.609 50.812 1 27.86 107 TRP A C 1
ATOM 829 O O . TRP A 1 107 ? -8.375 20.469 50.875 1 27.86 107 TRP A O 1
ATOM 839 N N . ALA B 1 1 ? -12.359 -11.836 -1.156 1 83.62 1 ALA B N 1
ATOM 840 C CA . ALA B 1 1 ? -11.281 -12.414 -1.954 1 83.62 1 ALA B CA 1
ATOM 841 C C . ALA B 1 1 ? -11.016 -13.859 -1.555 1 83.62 1 ALA B C 1
ATOM 843 O O . ALA B 1 1 ? -11.375 -14.281 -0.455 1 83.62 1 ALA B O 1
ATOM 844 N N . ASP B 1 2 ? -10.484 -14.602 -2.498 1 88.69 2 ASP B N 1
ATOM 845 C CA . ASP B 1 2 ? -10.391 -16.047 -2.268 1 88.69 2 ASP B CA 1
ATOM 846 C C . ASP B 1 2 ? -9.078 -16.406 -1.578 1 88.69 2 ASP B C 1
ATOM 848 O O . ASP B 1 2 ? -8.047 -15.789 -1.833 1 88.69 2 ASP B O 1
ATOM 852 N N . ASN B 1 3 ? -9.211 -17.375 -0.582 1 97.75 3 ASN B N 1
ATOM 853 C CA . ASN B 1 3 ? -8.016 -18.016 -0.039 1 97.75 3 ASN B CA 1
ATOM 854 C C . ASN B 1 3 ? -7.516 -19.141 -0.951 1 97.75 3 ASN B C 1
ATOM 856 O O . ASN B 1 3 ? -8.312 -19.891 -1.514 1 97.75 3 ASN B O 1
ATOM 860 N N . VAL B 1 4 ? -6.211 -19.281 -1.044 1 98.69 4 VAL B N 1
ATOM 861 C CA . VAL B 1 4 ? -5.617 -20.219 -1.979 1 98.69 4 VAL B CA 1
ATOM 862 C C . VAL B 1 4 ? -4.488 -20.984 -1.294 1 98.69 4 VAL B C 1
ATOM 864 O O . VAL B 1 4 ? -3.717 -20.406 -0.524 1 98.69 4 VAL B O 1
ATOM 867 N N . THR B 1 5 ? -4.402 -22.234 -1.44 1 98.5 5 THR B N 1
ATOM 868 C CA . THR B 1 5 ? -3.295 -23.078 -0.994 1 98.5 5 THR B CA 1
ATOM 869 C C . THR B 1 5 ? -2.592 -23.719 -2.186 1 98.5 5 THR B C 1
ATOM 871 O O . THR B 1 5 ? -3.242 -24.297 -3.057 1 98.5 5 THR B O 1
ATOM 874 N N . VAL B 1 6 ? -1.295 -23.578 -2.201 1 98.69 6 VAL B N 1
ATOM 875 C CA . VAL B 1 6 ? -0.534 -24.203 -3.283 1 98.69 6 VAL B CA 1
ATOM 876 C C . VAL B 1 6 ? 0.726 -24.859 -2.721 1 98.69 6 VAL B C 1
ATOM 878 O O . VAL B 1 6 ? 1.137 -24.562 -1.595 1 98.69 6 VAL B O 1
ATOM 881 N N . LEU B 1 7 ? 1.369 -25.781 -3.502 1 98.44 7 LEU B N 1
ATOM 882 C CA . LEU B 1 7 ? 2.691 -26.297 -3.164 1 98.44 7 LEU B CA 1
ATOM 883 C C . LEU B 1 7 ? 3.779 -25.297 -3.574 1 98.44 7 LEU B C 1
ATOM 885 O O . LEU B 1 7 ? 3.637 -24.594 -4.574 1 98.44 7 LEU B O 1
ATOM 889 N N . GLU B 1 8 ? 4.855 -25.328 -2.73 1 98.31 8 GLU B N 1
ATOM 890 C CA . GLU B 1 8 ? 6.016 -24.547 -3.15 1 98.31 8 GLU B CA 1
ATOM 891 C C . GLU B 1 8 ? 6.441 -24.906 -4.57 1 98.31 8 GLU B C 1
ATOM 893 O O . GLU B 1 8 ? 6.496 -26.094 -4.926 1 98.31 8 GLU B O 1
ATOM 898 N N . GLY B 1 9 ? 6.715 -23.812 -5.375 1 98.31 9 GLY B N 1
ATOM 899 C CA . GLY B 1 9 ? 7.125 -24.047 -6.75 1 98.31 9 GLY B CA 1
ATOM 900 C C . GLY B 1 9 ? 5.977 -23.969 -7.738 1 98.31 9 GLY B C 1
ATOM 901 O O . GLY B 1 9 ? 6.191 -23.812 -8.945 1 98.31 9 GLY B O 1
ATOM 902 N N . ASP B 1 10 ? 4.711 -24.047 -7.258 1 98.62 10 ASP B N 1
ATOM 903 C CA . ASP B 1 10 ? 3.539 -24.016 -8.133 1 98.62 10 ASP B CA 1
ATOM 904 C C . ASP B 1 10 ? 3.053 -22.594 -8.344 1 98.62 10 ASP B C 1
ATOM 906 O O . ASP B 1 10 ? 3.596 -21.641 -7.762 1 98.62 10 ASP B O 1
ATOM 910 N N . ALA B 1 11 ? 2.082 -22.469 -9.25 1 98.81 11 ALA B N 1
ATOM 911 C CA . ALA B 1 11 ? 1.466 -21.172 -9.492 1 98.81 11 ALA B CA 1
ATOM 912 C C . ALA B 1 11 ? 0.274 -20.938 -8.57 1 98.81 11 ALA B C 1
ATOM 914 O O . ALA B 1 11 ? -0.465 -21.875 -8.258 1 98.81 11 ALA B O 1
ATOM 915 N N . ALA B 1 12 ? 0.12 -19.766 -8.133 1 98.75 12 ALA B N 1
ATOM 916 C CA . ALA B 1 12 ? -1.047 -19.328 -7.367 1 98.75 12 ALA B CA 1
ATOM 917 C C . ALA B 1 12 ? -1.779 -18.188 -8.078 1 98.75 12 ALA B C 1
ATOM 919 O O . ALA B 1 12 ? -1.149 -17.328 -8.695 1 98.75 12 ALA B O 1
ATOM 920 N N . GLU B 1 13 ? -3.088 -18.172 -7.988 1 98.62 13 GLU B N 1
ATOM 921 C CA . GLU B 1 13 ? -3.896 -17.078 -8.531 1 98.62 13 GLU B CA 1
ATOM 922 C C . GLU B 1 13 ? -4.812 -16.484 -7.461 1 98.62 13 GLU B C 1
ATOM 924 O O . GLU B 1 13 ? -5.516 -17.219 -6.762 1 98.62 13 GLU B O 1
ATOM 929 N N . LEU B 1 14 ? -4.785 -15.281 -7.352 1 98.19 14 LEU B N 1
ATOM 930 C CA . LEU B 1 14 ? -5.637 -14.547 -6.418 1 98.19 14 LEU B CA 1
ATOM 931 C C . LEU B 1 14 ? -6.598 -13.633 -7.168 1 98.19 14 LEU B C 1
ATOM 933 O O . LEU B 1 14 ? -6.223 -13.008 -8.164 1 98.19 14 LEU B O 1
ATOM 937 N N . THR B 1 15 ? -7.805 -13.547 -6.66 1 97.81 15 THR B N 1
ATOM 938 C CA . THR B 1 15 ? -8.828 -12.781 -7.359 1 97.81 15 THR B CA 1
ATOM 939 C C . THR B 1 15 ? -9.477 -11.766 -6.418 1 97.81 15 THR B C 1
ATOM 941 O O . THR B 1 15 ? -9.844 -12.102 -5.289 1 97.81 15 THR B O 1
ATOM 944 N N . CYS B 1 16 ? -9.594 -10.586 -6.855 1 97 16 CYS B N 1
ATOM 945 C CA . CYS B 1 16 ? -10.414 -9.539 -6.25 1 97 16 CYS B CA 1
ATOM 946 C C . CYS B 1 16 ? -11.672 -9.289 -7.074 1 97 16 CYS B C 1
ATOM 948 O O . CYS B 1 16 ? -11.602 -9.164 -8.297 1 97 16 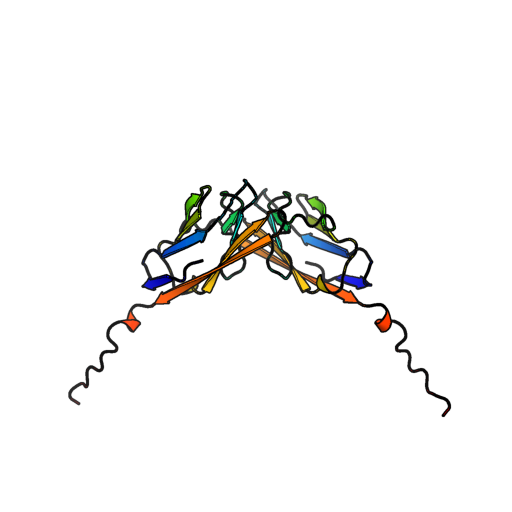CYS B O 1
ATOM 950 N N . HIS B 1 17 ? -12.758 -9.203 -6.387 1 97.12 17 HIS B N 1
ATOM 951 C CA . HIS B 1 17 ? -14.023 -8.977 -7.078 1 97.12 17 HIS B CA 1
ATOM 952 C C . HIS B 1 17 ? -14.406 -7.496 -7.059 1 97.12 17 HIS B C 1
ATOM 954 O O . HIS B 1 17 ? -14.438 -6.875 -5.996 1 97.12 17 HIS B O 1
ATOM 960 N N . LEU B 1 18 ? -14.641 -6.926 -8.258 1 95.81 18 LEU B N 1
ATOM 961 C CA . LEU B 1 18 ? -14.867 -5.492 -8.383 1 95.81 18 LEU B CA 1
ATOM 962 C C . LEU B 1 18 ? -16.344 -5.195 -8.633 1 95.81 18 LEU B C 1
ATOM 964 O O . LEU B 1 18 ? -16.688 -4.492 -9.586 1 95.81 18 LEU B O 1
ATOM 968 N N . HIS B 1 19 ? -17.156 -5.637 -7.785 1 90.38 19 HIS B N 1
ATOM 969 C CA . HIS B 1 19 ? -18.594 -5.457 -7.949 1 90.38 19 HIS B CA 1
ATOM 970 C C . HIS B 1 19 ? -18.953 -3.986 -8.156 1 90.38 19 HIS B C 1
ATOM 972 O O . HIS B 1 19 ? -18.766 -3.166 -7.254 1 90.38 19 HIS B O 1
ATOM 978 N N . GLY B 1 20 ? -19.594 -3.645 -9.383 1 89.44 20 GLY B N 1
ATOM 979 C CA . GLY B 1 20 ? -19.984 -2.268 -9.641 1 89.44 20 GLY B CA 1
ATOM 980 C C . GLY B 1 20 ? -18.797 -1.354 -9.922 1 89.44 20 GLY B C 1
ATOM 981 O O . GLY B 1 20 ? -18.828 -0.172 -9.578 1 89.44 20 GLY B O 1
ATOM 982 N N . TYR B 1 21 ? -17.859 -1.906 -10.406 1 95.06 21 TYR B N 1
ATOM 983 C CA . TYR B 1 21 ? -16.656 -1.148 -10.719 1 95.06 21 TYR B CA 1
ATOM 984 C C . TYR B 1 21 ? -16.984 0.024 -11.641 1 95.06 21 TYR B C 1
ATOM 986 O O . TYR B 1 21 ? -17.656 -0.145 -12.664 1 95.06 21 TYR B O 1
ATOM 994 N N . ASP B 1 22 ? -16.531 1.224 -11.383 1 95.19 22 ASP B N 1
ATOM 995 C CA . ASP B 1 22 ? -16.875 2.441 -12.109 1 95.19 22 ASP B CA 1
ATOM 996 C C . ASP B 1 22 ? -15.625 3.119 -12.664 1 95.19 22 ASP B C 1
ATOM 998 O O . ASP B 1 22 ? -15.641 4.312 -12.977 1 95.19 22 ASP B O 1
ATOM 1002 N N . GLY B 1 23 ? -14.508 2.492 -12.648 1 95.62 23 GLY B N 1
ATOM 1003 C CA . GLY B 1 23 ? -13.273 3.074 -13.156 1 95.62 23 GLY B CA 1
ATOM 1004 C C . GLY B 1 23 ? -12.391 3.643 -12.062 1 95.62 23 GLY B C 1
ATOM 1005 O O . GLY B 1 23 ? -11.359 4.254 -12.344 1 95.62 23 GLY B O 1
ATOM 1006 N N . SER B 1 24 ? -12.844 3.373 -10.797 1 95.06 24 SER B N 1
ATOM 1007 C CA . SER B 1 24 ? -12.047 3.877 -9.68 1 95.06 24 SER B CA 1
ATOM 1008 C C . SER B 1 24 ? -10.703 3.158 -9.586 1 95.06 24 SER B C 1
ATOM 1010 O O . SER B 1 24 ? -10.531 2.076 -10.148 1 95.06 24 SER B O 1
ATOM 1012 N N . ILE B 1 25 ? -9.805 3.77 -8.906 1 96.44 25 ILE B N 1
ATOM 1013 C CA . ILE B 1 25 ? -8.453 3.23 -8.758 1 96.44 25 ILE B CA 1
ATOM 1014 C C . ILE B 1 25 ? -8.5 1.935 -7.953 1 96.44 25 ILE B C 1
ATOM 1016 O O . ILE B 1 25 ? -9.203 1.85 -6.945 1 96.44 25 ILE B O 1
ATOM 1020 N N . VAL B 1 26 ? -7.746 0.969 -8.414 1 97.44 26 VAL B N 1
ATOM 1021 C CA . VAL B 1 26 ? -7.602 -0.285 -7.68 1 97.44 26 VAL B CA 1
ATOM 1022 C C . VAL B 1 26 ? -6.133 -0.508 -7.328 1 97.44 26 VAL B C 1
ATOM 1024 O O . VAL B 1 26 ? -5.25 -0.345 -8.172 1 97.44 26 VAL B O 1
ATOM 1027 N N . VAL B 1 27 ? -5.875 -0.858 -6.094 1 98.19 27 VAL B N 1
ATOM 1028 C CA . VAL B 1 27 ? -4.52 -1.122 -5.629 1 98.19 27 VAL B CA 1
ATOM 1029 C C . VAL B 1 27 ? -4.426 -2.549 -5.09 1 98.19 27 VAL B C 1
ATOM 1031 O O . VAL B 1 27 ? -5.293 -2.992 -4.336 1 98.19 27 VAL B O 1
ATOM 1034 N N . ILE B 1 28 ? -3.4 -3.297 -5.488 1 98.38 28 ILE B N 1
ATOM 1035 C CA . ILE B 1 28 ? -3.135 -4.645 -4.992 1 98.38 28 ILE B CA 1
ATOM 1036 C C . ILE B 1 28 ? -1.87 -4.641 -4.137 1 98.38 28 ILE B C 1
ATOM 1038 O O . ILE B 1 28 ? -0.828 -4.137 -4.562 1 98.38 28 ILE B O 1
ATOM 1042 N N . GLN B 1 29 ? -1.964 -5.227 -2.963 1 98.5 29 GLN B N 1
ATOM 1043 C CA . GLN B 1 29 ? -0.829 -5.234 -2.047 1 98.5 29 GLN B CA 1
ATOM 1044 C C . GLN B 1 29 ? -0.527 -6.645 -1.552 1 98.5 29 GLN B C 1
ATOM 1046 O O . GLN B 1 29 ? -1.438 -7.457 -1.384 1 98.5 29 GLN B O 1
ATOM 1051 N N . ASN B 1 30 ? 0.765 -6.852 -1.301 1 98.25 30 ASN B N 1
ATOM 1052 C CA . ASN B 1 30 ? 1.188 -8.133 -0.758 1 98.25 30 ASN B CA 1
ATOM 1053 C C . ASN B 1 30 ? 1.276 -8.102 0.765 1 98.25 30 ASN B C 1
ATOM 1055 O O . ASN B 1 30 ? 0.965 -7.082 1.385 1 98.25 30 ASN B O 1
ATOM 1059 N N . PRO B 1 31 ? 1.617 -9.227 1.365 1 97.25 31 PRO B N 1
ATOM 1060 C CA . PRO B 1 31 ? 1.64 -9.297 2.828 1 97.25 31 PRO B CA 1
ATOM 1061 C C . PRO B 1 31 ? 2.619 -8.305 3.449 1 97.25 31 PRO B C 1
ATOM 1063 O O . PRO B 1 31 ? 2.426 -7.871 4.59 1 97.25 31 PRO B O 1
ATOM 1066 N N . ALA B 1 32 ? 3.646 -7.949 2.73 1 95.5 32 ALA B N 1
ATOM 1067 C CA . ALA B 1 32 ? 4.652 -7.008 3.209 1 95.5 32 ALA B CA 1
ATOM 1068 C C . ALA B 1 32 ? 4.207 -5.566 2.986 1 95.5 32 ALA B C 1
ATOM 1070 O O . ALA B 1 32 ? 5.008 -4.633 3.107 1 95.5 32 ALA B O 1
ATOM 1071 N N . ARG B 1 33 ? 2.994 -5.355 2.6 1 94.31 33 ARG B N 1
ATOM 1072 C CA . ARG B 1 33 ? 2.367 -4.059 2.361 1 94.31 33 ARG B CA 1
ATOM 1073 C C . ARG B 1 33 ? 2.988 -3.365 1.152 1 94.31 33 ARG B C 1
ATOM 1075 O O . ARG B 1 33 ? 2.904 -2.143 1.022 1 94.31 33 ARG B O 1
ATOM 1082 N N . GLN B 1 34 ? 3.648 -4.074 0.367 1 97.12 34 GLN B N 1
ATOM 1083 C CA . GLN B 1 34 ? 4.164 -3.527 -0.882 1 97.12 34 GLN B CA 1
ATOM 1084 C C . GLN B 1 34 ? 3.09 -3.525 -1.967 1 97.12 34 GLN B C 1
ATOM 1086 O O . GLN B 1 34 ? 2.324 -4.484 -2.092 1 97.12 34 GLN B O 1
ATOM 1091 N N . THR B 1 35 ? 3.045 -2.443 -2.686 1 98 35 THR B N 1
ATOM 1092 C CA . THR B 1 35 ? 2.111 -2.369 -3.805 1 98 35 THR B CA 1
ATOM 1093 C C . THR B 1 35 ? 2.594 -3.23 -4.969 1 98 35 THR B C 1
ATOM 1095 O O . THR B 1 35 ? 3.682 -3.006 -5.504 1 98 35 THR B O 1
ATOM 1098 N N . LEU B 1 36 ? 1.777 -4.164 -5.328 1 97.88 36 LEU B N 1
ATOM 1099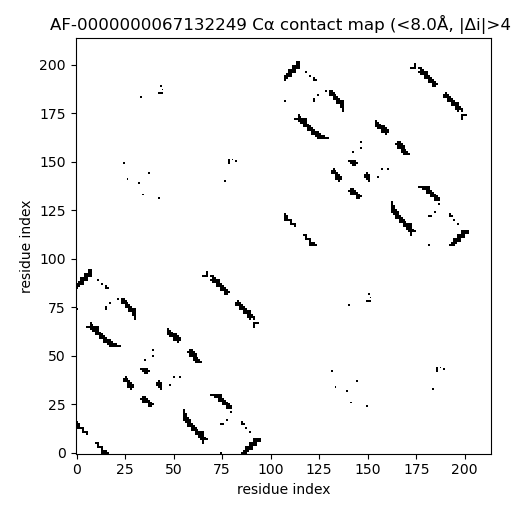 C CA . LEU B 1 36 ? 2.068 -4.98 -6.5 1 97.88 36 LEU B CA 1
ATOM 1100 C C . LEU B 1 36 ? 1.646 -4.27 -7.781 1 97.88 36 LEU B C 1
ATOM 1102 O O . LEU B 1 36 ? 2.453 -4.098 -8.695 1 97.88 36 LEU B O 1
ATOM 1106 N N . PHE B 1 37 ? 0.376 -3.785 -7.82 1 98 37 PHE B N 1
ATOM 1107 C CA . PHE B 1 37 ? -0.193 -3.076 -8.961 1 98 37 PHE B CA 1
ATOM 1108 C C . PHE B 1 37 ? -1.036 -1.896 -8.5 1 98 37 PHE B C 1
ATOM 1110 O O . PHE B 1 37 ? -1.76 -1.994 -7.504 1 98 37 PHE B O 1
ATOM 1117 N N . PHE B 1 38 ? -0.967 -0.82 -9.18 1 98.06 38 PHE B N 1
ATOM 1118 C CA . PHE B 1 38 ? -1.792 0.371 -9.016 1 98.06 38 PHE B CA 1
ATOM 1119 C C . PHE B 1 38 ? -2.584 0.657 -10.289 1 98.06 38 PHE B C 1
ATOM 1121 O O . PHE B 1 38 ? -2.025 1.118 -11.281 1 98.06 38 PHE B O 1
ATOM 1128 N N . ASN B 1 39 ? -3.809 0.406 -10.148 1 97.5 39 ASN B N 1
ATOM 1129 C CA . ASN B 1 39 ? -4.695 0.629 -11.289 1 97.5 39 ASN B CA 1
ATOM 1130 C C . ASN B 1 39 ? -4.168 -0.034 -12.555 1 97.5 39 ASN B C 1
ATOM 1132 O O . ASN B 1 39 ? -4.129 0.589 -13.617 1 97.5 39 ASN B O 1
ATOM 1136 N N . GLY B 1 40 ? -3.65 -1.253 -12.422 1 96.69 40 GLY B N 1
ATOM 1137 C CA . GLY B 1 40 ? -3.18 -2.043 -13.547 1 96.69 40 GLY B CA 1
ATOM 1138 C C . GLY B 1 40 ? -1.708 -1.835 -13.852 1 96.69 40 GLY B C 1
ATOM 1139 O O . GLY B 1 40 ? -1.109 -2.604 -14.602 1 96.69 40 GLY B O 1
ATOM 1140 N N . THR B 1 41 ? -1.114 -0.872 -13.297 1 94.62 41 THR B N 1
ATOM 1141 C CA . THR B 1 41 ? 0.297 -0.574 -13.508 1 94.62 41 THR B CA 1
ATOM 1142 C C . THR B 1 41 ? 1.164 -1.271 -12.469 1 94.62 41 THR B C 1
ATOM 1144 O O . THR B 1 41 ? 0.9 -1.17 -11.266 1 94.62 41 THR B O 1
ATOM 1147 N N . ARG B 1 42 ? 2.264 -1.896 -12.953 1 95.88 42 ARG B N 1
ATOM 1148 C CA . ARG B 1 42 ? 3.16 -2.613 -12.055 1 95.88 42 ARG B CA 1
ATOM 1149 C C . ARG B 1 42 ? 3.99 -1.646 -11.219 1 95.88 42 ARG B C 1
ATOM 1151 O O . ARG B 1 42 ? 4.629 -0.74 -11.758 1 95.88 42 ARG B O 1
ATOM 1158 N N . ALA B 1 43 ? 3.979 -1.868 -9.922 1 96.06 43 ALA B N 1
ATOM 1159 C CA . ALA B 1 43 ? 4.844 -1.089 -9.039 1 96.06 43 ALA B CA 1
ATOM 1160 C C . ALA B 1 43 ? 6.066 -1.897 -8.617 1 96.06 43 ALA B C 1
ATOM 1162 O O . ALA B 1 43 ? 7.207 -1.474 -8.836 1 96.06 43 ALA B O 1
ATOM 1163 N N . LEU B 1 44 ? 5.797 -3.061 -7.984 1 96.19 44 LEU B N 1
ATOM 1164 C CA . LEU B 1 44 ? 6.883 -3.926 -7.531 1 96.19 44 LEU B CA 1
ATOM 1165 C C . LEU B 1 44 ? 7.516 -4.66 -8.711 1 96.19 44 LEU B C 1
ATOM 1167 O O . LEU B 1 44 ? 6.82 -5.32 -9.484 1 96.19 44 LEU B O 1
ATOM 1171 N N . LYS B 1 45 ? 8.828 -4.656 -8.859 1 93.19 45 LYS B N 1
ATOM 1172 C CA . LYS B 1 45 ? 9.523 -5.262 -10 1 93.19 45 LYS B CA 1
ATOM 1173 C C . LYS B 1 45 ? 9.797 -6.742 -9.75 1 93.19 45 LYS B C 1
ATOM 1175 O O . LYS B 1 45 ? 10.914 -7.215 -9.969 1 93.19 45 LYS B O 1
ATOM 1180 N N . ASP B 1 46 ? 8.93 -7.438 -9.195 1 95.75 46 ASP B N 1
ATOM 1181 C CA . ASP B 1 46 ? 8.953 -8.898 -9.094 1 95.75 46 ASP B CA 1
ATOM 1182 C C . ASP B 1 46 ? 8.188 -9.539 -10.25 1 95.75 46 ASP B C 1
ATOM 1184 O O . ASP B 1 46 ? 6.957 -9.586 -10.234 1 95.75 46 ASP B O 1
ATOM 1188 N N . GLU B 1 47 ? 8.922 -10.062 -11.234 1 95.75 47 GLU B N 1
ATOM 1189 C CA . GLU B 1 47 ? 8.352 -10.523 -12.5 1 95.75 47 GLU B CA 1
ATOM 1190 C C . GLU B 1 47 ? 7.504 -11.781 -12.297 1 95.75 47 GLU B C 1
ATOM 1192 O O . GLU B 1 47 ? 6.758 -12.18 -13.188 1 95.75 47 GLU B O 1
ATOM 1197 N N . ARG B 1 48 ? 7.586 -12.352 -11.133 1 98.62 48 ARG B N 1
ATOM 1198 C CA . ARG B 1 48 ? 6.773 -13.539 -10.875 1 98.62 48 ARG B CA 1
ATOM 1199 C C . ARG B 1 48 ? 5.293 -13.188 -10.797 1 98.62 48 ARG B C 1
ATOM 1201 O O . ARG B 1 48 ? 4.434 -14.031 -11.055 1 98.62 48 ARG B O 1
ATOM 1208 N N . PHE B 1 49 ? 4.977 -11.977 -10.406 1 98.56 49 PHE B N 1
ATOM 1209 C CA . PHE B 1 49 ? 3.59 -11.523 -10.367 1 98.56 49 PHE B CA 1
ATOM 1210 C C . PHE B 1 49 ? 3.141 -11.047 -11.742 1 98.56 49 PHE B C 1
ATOM 1212 O O . PHE B 1 49 ? 3.834 -10.258 -12.391 1 98.56 49 PHE B O 1
ATOM 1219 N N . GLN B 1 50 ? 2.02 -11.531 -12.164 1 98.62 50 GLN B N 1
ATOM 1220 C CA . GLN B 1 50 ? 1.428 -11.117 -13.43 1 98.62 50 GLN B CA 1
ATOM 1221 C C . GLN B 1 50 ? -0.046 -10.758 -13.258 1 98.62 50 GLN B C 1
ATOM 1223 O O . GLN B 1 50 ? -0.79 -11.477 -12.594 1 98.62 50 GLN B O 1
ATOM 1228 N N . LEU B 1 51 ? -0.426 -9.656 -13.773 1 98.5 51 LEU B N 1
ATOM 1229 C CA . LEU B 1 51 ? -1.842 -9.312 -13.844 1 98.5 51 LEU B CA 1
ATOM 1230 C C . LEU B 1 51 ? -2.525 -10.047 -14.992 1 98.5 51 LEU B C 1
ATOM 1232 O O . LEU B 1 51 ? -2.383 -9.664 -16.156 1 98.5 51 LEU B O 1
ATOM 1236 N N . LEU B 1 52 ? -3.285 -11.016 -14.664 1 98.5 52 LEU B N 1
ATOM 1237 C CA . LEU B 1 52 ? -3.908 -11.859 -15.68 1 98.5 52 LEU B CA 1
ATOM 1238 C C . LEU B 1 52 ? -5.156 -11.188 -16.25 1 98.5 52 LEU B C 1
ATOM 1240 O O . LEU B 1 52 ? -5.508 -11.414 -17.406 1 98.5 52 LEU B O 1
ATOM 1244 N N . GLU B 1 53 ? -5.816 -10.5 -15.375 1 98.25 53 GLU B N 1
ATOM 1245 C CA . GLU B 1 53 ? -7.086 -9.883 -15.75 1 98.25 53 GLU B CA 1
ATOM 1246 C C . GLU B 1 53 ? -7.352 -8.625 -14.93 1 98.25 53 GLU B C 1
ATOM 1248 O O . GLU B 1 53 ? -7.078 -8.586 -13.727 1 98.25 53 GLU B O 1
ATOM 1253 N N . PHE B 1 54 ? -7.848 -7.633 -15.555 1 98.25 54 PHE B N 1
ATOM 1254 C CA . PHE B 1 54 ? -8.422 -6.434 -14.953 1 98.25 54 PHE B CA 1
ATOM 1255 C C . PHE B 1 54 ? -9.648 -5.973 -15.727 1 98.25 54 PHE B C 1
ATOM 1257 O O . PHE B 1 54 ? -9.523 -5.305 -16.75 1 98.25 54 PHE B O 1
ATOM 1264 N N . SER B 1 55 ? -10.773 -6.223 -15.203 1 97.19 55 SER B N 1
ATOM 1265 C CA . SER B 1 55 ? -12.023 -5.945 -15.906 1 97.19 55 SER B CA 1
ATOM 1266 C C . SER B 1 55 ? -13.039 -5.285 -14.977 1 97.19 55 SER B C 1
ATOM 1268 O O . SER B 1 55 ? -12.711 -4.926 -13.844 1 97.19 55 SER B O 1
ATOM 1270 N N . ARG B 1 56 ? -14.219 -5.102 -15.461 1 96.38 56 ARG B N 1
ATOM 1271 C CA . ARG B 1 56 ? -15.281 -4.477 -14.672 1 96.38 56 ARG B CA 1
ATOM 1272 C C . ARG B 1 56 ? -15.742 -5.406 -13.547 1 96.38 56 ARG B C 1
ATOM 1274 O O . ARG B 1 56 ? -16.391 -4.961 -12.602 1 96.38 56 ARG B O 1
ATOM 1281 N N . ARG B 1 57 ? -15.391 -6.719 -13.672 1 96.69 57 ARG B N 1
ATOM 1282 C CA . ARG B 1 57 ? -15.938 -7.691 -12.734 1 96.69 57 ARG B CA 1
ATOM 1283 C C . ARG B 1 57 ? -14.891 -8.125 -11.719 1 96.69 57 ARG B C 1
ATOM 1285 O O . ARG B 1 57 ? -15.211 -8.406 -10.562 1 96.69 57 ARG B O 1
ATOM 1292 N N . ARG B 1 58 ? -13.594 -8.18 -12.172 1 97.25 58 ARG B N 1
ATOM 1293 C CA . ARG B 1 58 ? -12.602 -8.711 -11.242 1 97.25 58 ARG B CA 1
ATOM 1294 C C . ARG B 1 58 ? -11.188 -8.344 -11.68 1 97.25 58 ARG B C 1
ATOM 1296 O O . ARG B 1 58 ? -10.977 -7.918 -12.82 1 97.25 58 ARG B O 1
ATOM 1303 N N . LEU B 1 59 ? -10.352 -8.484 -10.766 1 97.56 59 LEU B N 1
ATOM 1304 C CA . LEU B 1 59 ? -8.906 -8.453 -10.977 1 97.56 59 LEU B CA 1
ATOM 1305 C C . LEU B 1 59 ? -8.266 -9.766 -10.555 1 97.56 59 LEU B C 1
ATOM 1307 O O . LEU B 1 59 ? -8.523 -10.266 -9.461 1 97.56 59 LEU B O 1
ATOM 1311 N N . ARG B 1 60 ? -7.383 -10.336 -11.406 1 98.38 60 ARG B N 1
ATOM 1312 C CA . ARG B 1 60 ? -6.695 -11.586 -11.125 1 98.38 60 ARG B CA 1
ATOM 1313 C C . ARG B 1 60 ? -5.184 -11.414 -11.234 1 98.38 60 ARG B C 1
ATOM 1315 O O . ARG B 1 60 ? -4.684 -10.914 -12.242 1 98.38 60 ARG B O 1
ATOM 1322 N N . VAL B 1 61 ? -4.531 -11.898 -10.266 1 98.62 61 VAL B N 1
ATOM 1323 C CA . VAL B 1 61 ? -3.074 -11.867 -10.219 1 98.62 61 VAL B CA 1
ATOM 1324 C C . VAL B 1 61 ? -2.531 -13.289 -10.125 1 98.62 61 VAL B C 1
ATOM 1326 O O . VAL B 1 61 ? -3.061 -14.117 -9.375 1 98.62 61 VAL B O 1
ATOM 1329 N N . ARG B 1 62 ? -1.477 -13.531 -10.852 1 98.81 62 ARG B N 1
ATOM 1330 C CA . ARG B 1 62 ? -0.792 -14.82 -10.773 1 98.81 62 ARG B CA 1
ATOM 1331 C C . ARG B 1 62 ? 0.608 -14.664 -10.195 1 98.81 62 ARG B C 1
ATOM 1333 O O . ARG B 1 62 ? 1.325 -13.719 -10.531 1 98.81 62 ARG B O 1
ATOM 1340 N N . LEU B 1 63 ? 0.913 -15.523 -9.289 1 98.88 63 LEU B N 1
ATOM 1341 C CA . LEU B 1 63 ? 2.26 -15.672 -8.75 1 98.88 63 LEU B CA 1
ATOM 1342 C C . LEU B 1 63 ? 2.867 -17.016 -9.164 1 98.88 63 LEU B C 1
ATOM 1344 O O . LEU B 1 63 ? 2.338 -18.078 -8.828 1 98.88 63 LEU B O 1
ATOM 1348 N N . SER B 1 64 ? 4.051 -16.969 -9.883 1 98.81 64 SER B N 1
ATOM 1349 C CA . SER B 1 64 ? 4.672 -18.219 -10.328 1 98.81 64 SER B CA 1
ATOM 1350 C C . SER B 1 64 ? 6.176 -18.047 -10.508 1 98.81 64 SER B C 1
ATOM 1352 O O . SER B 1 64 ? 6.625 -17.234 -11.312 1 98.81 64 SER B O 1
ATOM 1354 N N . PRO B 1 65 ? 6.941 -18.828 -9.828 1 98.75 65 PRO B N 1
ATOM 1355 C CA . PRO B 1 65 ? 6.527 -19.828 -8.844 1 98.75 65 PRO B CA 1
ATOM 1356 C C . PRO B 1 65 ? 6.262 -19.219 -7.465 1 98.75 65 PRO B C 1
ATOM 1358 O O . PRO B 1 65 ? 6.828 -18.172 -7.129 1 98.75 65 PRO B O 1
ATOM 1361 N N . ALA B 1 66 ? 5.457 -19.891 -6.777 1 98.88 66 ALA B N 1
ATOM 1362 C CA . ALA B 1 66 ? 5.246 -19.5 -5.383 1 98.88 66 ALA B CA 1
ATOM 1363 C C . ALA B 1 66 ? 6.379 -20 -4.496 1 98.88 66 ALA B C 1
ATOM 1365 O O . ALA B 1 66 ? 6.883 -21.109 -4.684 1 98.88 66 ALA B O 1
ATOM 1366 N N . ARG B 1 67 ? 6.805 -19.25 -3.508 1 98.56 67 ARG B N 1
ATOM 1367 C CA . ARG B 1 67 ? 7.773 -19.625 -2.486 1 98.56 67 ARG B CA 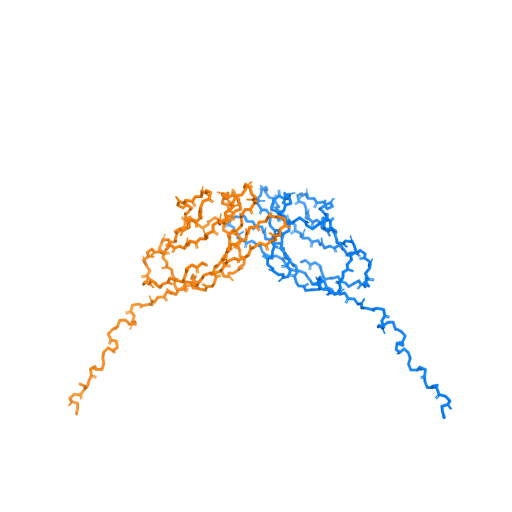1
ATOM 1368 C C . ARG B 1 67 ? 7.164 -19.547 -1.091 1 98.56 67 ARG B C 1
ATOM 1370 O O . ARG B 1 67 ? 6.145 -18.891 -0.894 1 98.56 67 ARG B O 1
ATOM 1377 N N . LEU B 1 68 ? 7.777 -20.172 -0.147 1 98.56 68 LEU B N 1
ATOM 1378 C CA . LEU B 1 68 ? 7.293 -20.141 1.228 1 98.56 68 LEU B CA 1
ATOM 1379 C C . LEU B 1 68 ? 7.211 -18.703 1.741 1 98.56 68 LEU B C 1
ATOM 1381 O O . LEU B 1 68 ? 6.305 -18.359 2.51 1 98.56 68 LEU B O 1
ATOM 1385 N N . GLU B 1 69 ? 8.07 -17.781 1.317 1 98 69 GLU B N 1
ATOM 1386 C CA . GLU B 1 69 ? 8.156 -16.406 1.794 1 98 69 GLU B CA 1
ATOM 1387 C C . GLU B 1 69 ? 6.977 -15.578 1.292 1 98 69 GLU B C 1
ATOM 1389 O O . GLU B 1 69 ? 6.723 -14.484 1.799 1 98 69 GLU B O 1
ATOM 1394 N N . ASP B 1 70 ? 6.273 -16.094 0.27 1 98.56 70 ASP B N 1
ATOM 1395 C CA . ASP B 1 70 ? 5.16 -15.375 -0.328 1 98.56 70 ASP B CA 1
ATOM 1396 C C . ASP B 1 70 ? 3.887 -15.539 0.5 1 98.56 70 ASP B C 1
ATOM 1398 O O . ASP B 1 70 ? 2.877 -14.883 0.232 1 98.56 70 ASP B O 1
ATOM 1402 N N . GLU B 1 71 ? 3.896 -16.375 1.464 1 98.69 71 GLU B N 1
ATOM 1403 C CA . GLU B 1 71 ? 2.703 -16.688 2.24 1 98.69 71 GLU B CA 1
ATOM 1404 C C . GLU B 1 71 ? 2.188 -15.461 2.986 1 98.69 71 GLU B C 1
ATOM 1406 O O . GLU B 1 71 ? 2.975 -14.625 3.436 1 98.69 71 GLU B O 1
ATOM 1411 N N . GLY B 1 72 ? 0.842 -15.422 3.102 1 98.62 72 GLY B N 1
ATOM 1412 C CA . GLY B 1 72 ? 0.244 -14.352 3.893 1 98.62 72 GLY B CA 1
ATOM 1413 C C . GLY B 1 72 ? -0.967 -13.727 3.23 1 98.62 72 GLY B C 1
ATOM 1414 O O . GLY B 1 72 ? -1.59 -14.336 2.357 1 98.62 72 GLY B O 1
ATOM 1415 N N . GLY B 1 73 ? -1.378 -12.602 3.723 1 98.5 73 GLY B N 1
ATOM 1416 C CA . GLY B 1 73 ? -2.576 -11.93 3.252 1 98.5 73 GLY B CA 1
ATOM 1417 C C . GLY B 1 73 ? -2.299 -10.914 2.154 1 98.5 73 GLY B C 1
ATOM 1418 O O . GLY B 1 73 ? -1.558 -9.953 2.363 1 98.5 73 GLY B O 1
ATOM 1419 N N . TYR B 1 74 ? -2.908 -11.164 1.092 1 98.56 74 TYR B N 1
ATOM 1420 C CA . TYR B 1 74 ? -2.924 -10.203 -0.001 1 98.56 74 TYR B CA 1
ATOM 1421 C C . TYR B 1 74 ? -4.23 -9.422 -0.021 1 98.56 74 TYR B C 1
ATOM 1423 O O . TYR B 1 74 ? -5.262 -9.906 0.449 1 98.56 74 TYR B O 1
ATOM 1431 N N . SER B 1 75 ? -4.129 -8.219 -0.592 1 98 75 SER B N 1
ATOM 1432 C CA . SER B 1 75 ? -5.355 -7.426 -0.547 1 98 75 SER B CA 1
ATOM 1433 C C . SER B 1 75 ? -5.496 -6.551 -1.788 1 98 75 SER B C 1
ATOM 1435 O O . SER B 1 75 ? -4.504 -6.238 -2.451 1 98 75 SER B O 1
ATOM 1437 N N . CYS B 1 76 ? -6.703 -6.234 -2.035 1 97.56 76 CYS B N 1
ATOM 1438 C CA . CYS B 1 76 ? -6.996 -5.203 -3.023 1 97.56 76 CYS B CA 1
ATOM 1439 C C . CYS B 1 76 ? -7.891 -4.121 -2.434 1 97.56 76 CYS B C 1
ATOM 1441 O O . CYS B 1 76 ? -8.688 -4.391 -1.535 1 97.56 76 CYS B O 1
ATOM 1443 N N . GLN B 1 77 ? -7.645 -2.949 -2.822 1 96.25 77 GLN B N 1
ATOM 1444 C CA . GLN B 1 77 ? -8.406 -1.78 -2.393 1 96.25 77 GLN B CA 1
ATOM 1445 C C . GLN B 1 77 ? -8.984 -1.028 -3.586 1 96.25 77 GLN B C 1
ATOM 1447 O O . GLN B 1 77 ? -8.273 -0.754 -4.559 1 96.25 77 GLN B O 1
ATOM 1452 N N . LEU B 1 78 ? -10.242 -0.793 -3.502 1 96.31 78 LEU B N 1
ATOM 1453 C CA . LEU B 1 78 ? -10.938 0.022 -4.488 1 96.31 78 LEU B CA 1
ATOM 1454 C C . LEU B 1 78 ? -11.227 1.414 -3.939 1 96.31 78 LEU B C 1
ATOM 1456 O O . LEU B 1 78 ? -11.961 1.559 -2.955 1 96.31 78 LEU B O 1
ATOM 1460 N N . TYR B 1 79 ? -10.625 2.4 -4.629 1 95.62 79 TYR B N 1
ATOM 1461 C CA . TYR B 1 79 ? -10.734 3.77 -4.141 1 95.62 79 TYR B CA 1
ATOM 1462 C C . TYR B 1 79 ? -11.898 4.496 -4.809 1 95.62 79 TYR B C 1
ATOM 1464 O O . TYR B 1 79 ? -11.695 5.484 -5.52 1 95.62 79 TYR B O 1
ATOM 1472 N N . GLY B 1 80 ? -13.094 4.02 -4.516 1 90.12 80 GLY B N 1
ATOM 1473 C CA . GLY B 1 80 ? -14.305 4.711 -4.945 1 90.12 80 GLY B CA 1
ATOM 1474 C C . GLY B 1 80 ? -14.672 5.879 -4.051 1 90.12 80 GLY B C 1
ATOM 1475 O O . GLY B 1 80 ? -13.797 6.531 -3.479 1 90.12 80 GLY B O 1
ATOM 1476 N N . GLU B 1 81 ? -15.977 6.203 -3.967 1 87 81 GLU B N 1
ATOM 1477 C CA . GLU B 1 81 ? -16.438 7.191 -3.002 1 87 81 GLU B CA 1
ATOM 1478 C C . GLU B 1 81 ? -16.094 6.785 -1.576 1 87 81 GLU B C 1
ATOM 1480 O O . GLU B 1 81 ? -15.68 7.621 -0.767 1 87 81 GLU B O 1
ATOM 1485 N N . ASP B 1 82 ? -16.203 5.527 -1.429 1 88.38 82 ASP B N 1
ATOM 1486 C CA . ASP B 1 82 ? -15.672 4.891 -0.226 1 88.38 82 ASP B CA 1
ATOM 1487 C C . ASP B 1 82 ? -14.633 3.824 -0.579 1 88.38 82 ASP B C 1
ATOM 1489 O O . ASP B 1 82 ? -14.75 3.164 -1.613 1 88.38 82 ASP B O 1
ATOM 1493 N N . THR B 1 83 ? -13.648 3.836 0.305 1 91.19 83 THR B N 1
ATOM 1494 C CA . THR B 1 83 ? -12.641 2.805 0.082 1 91.19 83 THR B CA 1
ATOM 1495 C C . THR B 1 83 ? -13.18 1.43 0.467 1 91.19 83 THR B C 1
ATOM 1497 O O . THR B 1 83 ? -13.75 1.261 1.548 1 91.19 83 THR B O 1
ATOM 1500 N N . ARG B 1 84 ? -13.164 0.507 -0.53 1 94.31 84 ARG B N 1
ATOM 1501 C CA . ARG B 1 84 ? -13.516 -0.883 -0.262 1 94.31 84 ARG B CA 1
ATOM 1502 C C . ARG B 1 84 ? -12.273 -1.767 -0.234 1 94.31 84 ARG B C 1
ATOM 1504 O O . ARG B 1 84 ? -11.359 -1.593 -1.048 1 94.31 84 ARG B O 1
ATOM 1511 N N . HIS B 1 85 ? -12.281 -2.725 0.695 1 95.12 85 HIS B N 1
ATOM 1512 C CA . HIS B 1 85 ? -11.141 -3.604 0.9 1 95.12 85 HIS B CA 1
ATOM 1513 C C . HIS B 1 85 ? -11.539 -5.07 0.8 1 95.12 85 HIS B C 1
ATOM 1515 O O . HIS B 1 85 ? -12.594 -5.465 1.306 1 95.12 85 HIS B O 1
ATOM 1521 N N . GLN B 1 86 ? -10.789 -5.797 0.098 1 97.12 86 GLN B N 1
ATOM 1522 C CA . GLN B 1 86 ? -10.891 -7.25 0.076 1 97.12 86 GLN B CA 1
ATOM 1523 C C . GLN B 1 86 ? -9.531 -7.898 0.337 1 97.12 86 GLN B C 1
ATOM 1525 O O . GLN B 1 86 ? -8.508 -7.426 -0.157 1 97.12 86 GLN B O 1
ATOM 1530 N N . SER B 1 87 ? -9.516 -9 1.048 1 97.69 87 SER B N 1
ATOM 1531 C CA . SER B 1 87 ? -8.273 -9.711 1.352 1 97.69 87 SER B CA 1
ATOM 1532 C C . SER B 1 87 ? -8.438 -11.211 1.156 1 97.69 87 SER B C 1
ATOM 1534 O O . SER B 1 87 ? -9.531 -11.75 1.331 1 97.69 87 SER B O 1
ATOM 1536 N N . GLY B 1 88 ? -7.3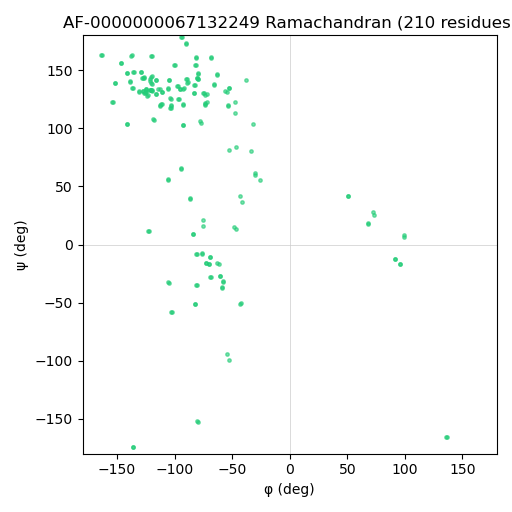63 -11.859 0.762 1 98.12 88 GLY B N 1
ATOM 1537 C CA . GLY B 1 88 ? -7.262 -13.305 0.645 1 98.12 88 GLY B CA 1
ATOM 1538 C C . GLY B 1 88 ? -5.914 -13.844 1.092 1 98.12 88 GLY B C 1
ATOM 1539 O O . GLY B 1 88 ? -4.879 -13.211 0.869 1 98.12 88 GLY B O 1
ATOM 1540 N N . ALA B 1 89 ? -5.953 -15.031 1.627 1 98.69 89 ALA B N 1
ATOM 1541 C CA . ALA B 1 89 ? -4.723 -15.625 2.139 1 98.69 89 ALA B CA 1
ATOM 1542 C C . ALA B 1 89 ? -4.109 -16.578 1.119 1 98.69 89 ALA B C 1
ATOM 1544 O O . ALA B 1 89 ? -4.828 -17.344 0.47 1 98.69 89 ALA B O 1
ATOM 1545 N N . LEU B 1 90 ? -2.811 -16.469 0.981 1 98.88 90 LEU B N 1
ATOM 1546 C CA . LEU B 1 90 ? -2.039 -17.469 0.266 1 98.88 90 LEU B CA 1
ATOM 1547 C C . LEU B 1 90 ? -1.297 -18.375 1.24 1 98.88 90 LEU B C 1
ATOM 1549 O O . LEU B 1 90 ? -0.512 -17.906 2.064 1 98.88 90 LEU B O 1
ATOM 1553 N N . THR B 1 91 ? -1.573 -19.672 1.204 1 98.75 91 THR B N 1
ATOM 1554 C CA . THR B 1 91 ? -0.806 -20.672 1.919 1 98.75 91 THR B CA 1
ATOM 1555 C C . THR B 1 91 ? 0.107 -21.438 0.963 1 98.75 91 THR B C 1
ATOM 1557 O O . THR B 1 91 ? -0.341 -21.922 -0.081 1 98.75 91 THR B O 1
ATOM 1560 N N . VAL B 1 92 ? 1.367 -21.453 1.302 1 98.69 92 VAL B N 1
ATOM 1561 C CA . VAL B 1 92 ? 2.334 -22.203 0.501 1 98.69 92 VAL B CA 1
ATOM 1562 C C . VAL B 1 92 ? 2.871 -23.375 1.304 1 98.69 92 VAL B C 1
ATOM 1564 O O . VAL B 1 92 ? 3.477 -23.188 2.363 1 98.69 92 VAL B O 1
ATOM 1567 N N . LEU B 1 93 ? 2.662 -24.625 0.788 1 98.06 93 LEU B N 1
ATOM 1568 C CA . LEU B 1 93 ? 3.1 -25.828 1.47 1 98.06 93 LEU B CA 1
ATOM 1569 C C . LEU B 1 93 ? 4.457 -26.281 0.949 1 98.06 93 LEU B C 1
ATOM 1571 O O . LEU B 1 93 ? 4.68 -26.328 -0.263 1 98.06 93 LEU B O 1
ATOM 1575 N N . GLY B 1 94 ? 5.367 -26.625 1.822 1 94.25 94 GLY B N 1
ATOM 1576 C CA . GLY B 1 94 ? 6.672 -27.141 1.441 1 94.25 94 GLY B CA 1
ATOM 1577 C C . GLY B 1 94 ? 6.648 -28.625 1.104 1 94.25 94 GLY B C 1
ATOM 1578 O O . GLY B 1 94 ? 5.633 -29.297 1.291 1 94.25 94 GLY B O 1
ATOM 1579 N N . GLU B 1 95 ? 7.582 -29.391 0.368 1 80.12 95 GLU B N 1
ATOM 1580 C CA . GLU B 1 95 ? 7.688 -30.797 -0.006 1 80.12 95 GLU B CA 1
ATOM 1581 C C . GLU B 1 95 ? 7.332 -31.703 1.166 1 80.12 95 GLU B C 1
ATOM 1583 O O . GLU B 1 95 ? 6.742 -32.781 0.974 1 80.12 95 GLU B O 1
ATOM 1588 N N . GLY B 1 96 ? 7.988 -31.438 2.383 1 65.44 96 GLY B N 1
ATOM 1589 C CA . GLY B 1 96 ? 7.828 -32.438 3.43 1 65.44 96 GLY B CA 1
ATOM 1590 C C . GLY B 1 96 ? 6.391 -32.594 3.889 1 65.44 96 GLY B C 1
ATOM 1591 O O . GLY B 1 96 ? 6.078 -33.469 4.684 1 65.44 96 GLY B O 1
ATOM 1592 N N . HIS B 1 97 ? 5.652 -31.734 3.584 1 59.44 97 HIS B N 1
ATOM 1593 C CA . HIS B 1 97 ? 4.305 -31.844 4.129 1 59.44 97 HIS B CA 1
ATOM 1594 C C . HIS B 1 97 ? 3.494 -32.906 3.393 1 59.44 97 HIS B C 1
ATOM 1596 O O . HIS B 1 97 ? 2.311 -33.094 3.68 1 59.44 97 HIS B O 1
ATOM 1602 N N . GLY B 1 98 ? 4.023 -33.469 2.287 1 49.41 98 GLY B N 1
ATOM 1603 C CA . GLY B 1 98 ? 3.205 -34.562 1.817 1 49.41 98 GLY B CA 1
ATOM 1604 C C . GLY B 1 98 ? 2.941 -35.594 2.887 1 49.41 98 GLY B C 1
ATOM 1605 O O . GLY B 1 98 ? 1.787 -35.938 3.162 1 49.41 98 GLY B O 1
ATOM 1606 N N . ASP B 1 99 ? 3.939 -36.844 2.936 1 47.5 99 ASP B N 1
ATOM 1607 C CA . ASP B 1 99 ? 3.736 -38.188 3.461 1 47.5 99 ASP B CA 1
ATOM 1608 C C . ASP B 1 99 ? 3.773 -38.219 4.988 1 47.5 99 ASP B C 1
ATOM 1610 O O . ASP B 1 99 ? 4.504 -39 5.594 1 47.5 99 ASP B O 1
ATOM 1614 N N . SER B 1 100 ? 3.666 -37.25 5.676 1 46.97 100 SER B N 1
ATOM 1615 C CA . SER B 1 100 ? 3.59 -37.656 7.07 1 46.97 100 SER B CA 1
ATOM 1616 C C . SER B 1 100 ? 2.568 -38.781 7.266 1 46.97 100 SER B C 1
ATOM 1618 O O . SER B 1 100 ? 1.488 -38.562 7.812 1 46.97 100 SER B O 1
ATOM 1620 N N . GLY B 1 101 ? 2.123 -39.438 6.207 1 41.69 101 GLY B N 1
ATOM 1621 C CA . GLY B 1 101 ? 1.5 -40.688 6.668 1 41.69 101 GLY B CA 1
ATOM 1622 C C . GLY B 1 101 ? 2.352 -41.438 7.668 1 41.69 101 GLY B C 1
ATOM 1623 O O . GLY B 1 101 ? 3.578 -41.312 7.668 1 41.69 101 GLY B O 1
ATOM 1624 N N . GLY B 1 102 ? 1.873 -41.75 8.906 1 42.72 102 GLY B N 1
ATOM 1625 C CA . GLY B 1 102 ? 2.256 -42.688 9.961 1 42.72 102 GLY B CA 1
ATOM 1626 C C . GLY B 1 102 ? 2.914 -43.938 9.438 1 42.72 102 GLY B C 1
ATOM 1627 O O . GLY B 1 102 ? 2.26 -44.781 8.812 1 42.72 102 GLY B O 1
ATOM 1628 N N . GLN B 1 103 ? 3.969 -44.031 8.789 1 37.97 103 GLN B N 1
ATOM 1629 C CA . GLN B 1 103 ? 4.738 -45.25 8.875 1 37.97 103 GLN B CA 1
ATOM 1630 C C . GLN B 1 103 ? 4.898 -45.688 10.32 1 37.97 103 GLN B C 1
ATOM 1632 O O . GLN B 1 103 ? 5.48 -45 11.141 1 37.97 103 GLN B O 1
ATOM 1637 N N . ARG B 1 104 ? 3.822 -46.5 11.023 1 39.84 104 ARG B N 1
ATOM 1638 C CA . ARG B 1 104 ? 3.986 -47.469 12.102 1 39.84 104 ARG B CA 1
ATOM 1639 C C . ARG B 1 104 ? 5.301 -48.219 11.961 1 39.84 104 ARG B C 1
ATOM 1641 O O . ARG B 1 104 ? 5.551 -48.875 10.938 1 39.84 104 ARG B O 1
ATOM 1648 N N . GLY B 1 105 ? 6.414 -47.875 12.281 1 37.56 105 GLY B N 1
ATOM 1649 C CA . GLY B 1 105 ? 7.555 -48.719 12.602 1 37.56 105 GLY B CA 1
ATOM 1650 C C . GLY B 1 105 ? 7.164 -50.031 13.258 1 37.56 105 GLY B C 1
ATOM 1651 O O . GLY B 1 105 ? 6.305 -50.062 14.148 1 37.56 105 GLY B O 1
ATOM 1652 N N . ARG B 1 106 ? 7.176 -51.219 12.547 1 32.78 106 ARG B N 1
ATOM 1653 C CA . ARG B 1 106 ? 7.477 -52.562 13.008 1 32.78 106 ARG B CA 1
ATOM 1654 C C . ARG B 1 106 ? 8.672 -52.562 13.953 1 32.78 106 ARG B C 1
ATOM 1656 O O . ARG B 1 106 ? 9.086 -53.625 14.438 1 32.78 106 ARG B O 1
ATOM 1663 N N . TRP B 1 107 ? 8.797 -51.562 14.766 1 26.95 107 TRP B N 1
ATOM 1664 C CA . TRP B 1 107 ? 9.562 -52.125 15.883 1 26.95 107 TRP B CA 1
ATOM 1665 C C . TRP B 1 107 ? 8.648 -52.844 16.859 1 26.95 107 TRP B C 1
ATOM 1667 O O . TRP B 1 107 ? 7.449 -52.562 16.938 1 26.95 107 TRP B O 1
#

pLDDT: mean 90.63, std 17.29, range [26.95, 98.88]

Sequence (214 aa):
ADNVTVLEGDAAELTCHLHGYDGSIVVIQNPARQTLFFNGTRALKDERFQLLEFSRRRLRVRLSPARLEDEGGYSCQLYGEDTRHQSGALTVLGEGHGDSGGQRGRWADNVTVLEGDAAELTCHLHGYDGSIVVIQNPARQTLFFNGTRALKDERFQLLEFSRRRLRVRLSPARLEDEGGYSCQLYGEDTRHQSGALTVLGEGHGDSGGQRGRW

Secondary structure (DSSP, 8-state):
---EEEETTS-EEEEEE-TT--S-EEEEE-TTS-EEEETTEE-S--TTEEEEEE-SSEEEEEESS--GGG-EEEEEEEESSSEEEEEEEEEEE-GGGS---------/---EEEETTS-EEEEEE-TT--S-EEEEE-TTS-EEEETTEE-S--TTEEEEEE-SSEEEEEESS--GGG-EEEEEEEESSSEEEEEEEEEEE-GGGS---------

Solvent-accessible surface area (backbone atoms only — not comparable to full-atom values): 11973 Å² total; per-residue (Å²): 73,52,69,43,78,38,49,52,63,35,67,45,71,42,45,43,76,31,82,82,55,80,79,52,50,36,39,31,30,41,63,85,70,42,53,43,27,52,62,85,40,77,50,47,90,53,81,42,52,40,80,77,41,79,58,62,59,32,36,32,39,34,34,50,62,34,45,65,86,68,41,38,50,29,36,37,37,37,38,49,101,54,78,43,78,39,52,25,40,38,44,46,41,60,79,80,69,66,74,71,62,80,73,79,70,85,120,73,53,69,42,76,38,49,51,64,35,69,45,72,41,46,42,74,32,82,82,53,80,81,53,49,36,36,32,29,41,62,84,68,43,53,45,27,50,63,85,39,77,48,45,90,53,82,43,54,40,80,78,41,79,57,61,58,33,36,32,38,34,33,48,60,34,44,66,85,70,40,38,50,29,33,37,38,36,40,52,99,55,78,42,77,40,52,24,39,40,44,46,40,61,81,80,69,67,71,75,61,82,77,77,70,89,113

Radius of gyration: 21.9 Å; Cα contacts (8 Å, |Δi|>4): 482; chains: 2; bounding box: 40×76×65 Å

Organism: Columba livia (NCBI:txid8932)

Nearest PDB structures (foldseek):
  4h5s-assembly1_B  TM=9.588E-01  e=7.660E-11  Homo sapiens
  3m45-assembly1_A  TM=9.574E-01  e=9.064E-11  Mus musculus
  1z9m-assembly1_A  TM=9.497E-01  e=2.098E-09  Homo sapiens
  4h5s-assembly1_A  TM=9.309E-01  e=3.889E-09  Homo sapiens
  3rbg-assembly3_D  TM=9.364E-01  e=1.413E-08  Homo sapiens